Protein AF-A0A969U1I4-F1 (afdb_monomer)

Secondary structure (DSSP, 8-state):
-PPPHHHHHHTSPPPP-TTS-HHHHHHT--S---PPSSSSS--S-HHHHHHTT-S----EEEEEETBTTTTHHHHTT--HHHHHTTSS-HHHHHHHTHHHHTT-HHHHHHHHHHIIIIIHHHHHHHHHHHHTT--EEEEEE----SSSSSPBTTTTHHHHH-TT-SS--THHHHHHHHHHHS----TTS---PPP-TTTT-EEEESSS-EEESSSTT--

Structure (mmCIF, N/CA/C/O backbone):
data_AF-A0A969U1I4-F1
#
_entry.id   AF-A0A969U1I4-F1
#
loop_
_atom_site.group_PDB
_atom_site.id
_atom_site.type_symbol
_atom_site.label_atom_id
_atom_site.label_alt_id
_atom_site.label_comp_id
_atom_site.label_asym_id
_atom_site.label_entity_id
_atom_site.label_seq_id
_atom_site.pdbx_PDB_ins_code
_atom_site.Cartn_x
_atom_site.Cartn_y
_atom_site.Cartn_z
_atom_site.occupancy
_atom_site.B_iso_or_equiv
_atom_site.auth_seq_id
_atom_site.auth_comp_id
_atom_site.auth_asym_id
_atom_site.auth_atom_id
_atom_site.pdbx_PDB_model_num
ATOM 1 N N . MET A 1 1 ? -0.499 -22.205 -6.926 1.00 44.75 1 MET A N 1
ATOM 2 C CA . MET A 1 1 ? -0.197 -23.643 -7.073 1.00 44.75 1 MET A CA 1
ATOM 3 C C . MET A 1 1 ? 0.491 -24.070 -5.791 1.00 44.75 1 MET A C 1
ATOM 5 O O . MET A 1 1 ? 1.407 -23.364 -5.385 1.00 44.75 1 MET A O 1
ATOM 9 N N . ASN A 1 2 ? 0.018 -25.116 -5.110 1.00 48.94 2 ASN A N 1
ATOM 10 C CA . ASN A 1 2 ? 0.716 -25.600 -3.917 1.00 48.94 2 ASN A CA 1
ATOM 11 C C . ASN A 1 2 ? 2.047 -26.235 -4.348 1.00 48.94 2 ASN A C 1
ATOM 13 O O . ASN A 1 2 ? 2.042 -27.011 -5.304 1.00 48.94 2 ASN A O 1
ATOM 17 N N . PRO A 1 3 ? 3.169 -25.905 -3.691 1.00 57.94 3 PRO A N 1
ATOM 18 C CA . PRO A 1 3 ? 4.460 -26.499 -4.017 1.00 57.94 3 PRO A CA 1
ATOM 19 C C . PRO A 1 3 ? 4.443 -28.012 -3.769 1.00 57.94 3 PRO A C 1
ATOM 21 O O . PRO A 1 3 ? 3.817 -28.489 -2.814 1.00 57.94 3 PRO A O 1
ATOM 24 N N . THR A 1 4 ? 5.132 -28.766 -4.628 1.00 76.06 4 THR A N 1
ATOM 25 C CA . THR A 1 4 ? 5.280 -30.220 -4.470 1.00 76.06 4 THR A CA 1
ATOM 26 C C . THR A 1 4 ? 6.051 -30.552 -3.179 1.00 76.06 4 THR A C 1
ATOM 28 O O . THR A 1 4 ? 6.696 -29.673 -2.596 1.00 76.06 4 THR A O 1
ATOM 31 N N . PRO A 1 5 ? 5.999 -31.798 -2.673 1.00 69.44 5 PRO A N 1
ATOM 32 C CA . PRO A 1 5 ? 6.863 -32.239 -1.575 1.00 69.44 5 PRO A CA 1
ATOM 33 C C . PRO A 1 5 ? 8.354 -31.928 -1.796 1.00 69.44 5 PRO A C 1
ATOM 35 O O . PRO A 1 5 ? 9.013 -31.466 -0.866 1.00 69.44 5 PRO A O 1
ATOM 38 N N . GLU A 1 6 ? 8.856 -32.084 -3.020 1.00 66.12 6 GLU A N 1
ATOM 39 C CA . GLU A 1 6 ? 10.242 -31.783 -3.408 1.00 66.12 6 GLU A CA 1
ATOM 40 C C . GLU A 1 6 ? 10.514 -30.276 -3.339 1.00 66.12 6 GLU A C 1
ATOM 42 O O . GLU A 1 6 ? 11.494 -29.843 -2.735 1.00 66.12 6 GLU A O 1
ATOM 47 N N . MET A 1 7 ? 9.592 -29.450 -3.848 1.00 62.31 7 MET A N 1
ATOM 48 C CA . MET A 1 7 ? 9.675 -27.993 -3.699 1.00 62.31 7 MET A CA 1
ATOM 49 C C . MET A 1 7 ? 9.641 -27.578 -2.220 1.00 62.31 7 MET A C 1
ATOM 51 O O . MET A 1 7 ? 10.321 -26.636 -1.830 1.00 62.31 7 MET A O 1
ATOM 55 N N . ARG A 1 8 ? 8.896 -28.293 -1.365 1.00 63.88 8 ARG A N 1
ATOM 56 C CA . ARG A 1 8 ? 8.867 -28.056 0.091 1.00 63.88 8 ARG A CA 1
ATOM 57 C C . ARG A 1 8 ? 10.175 -28.376 0.798 1.00 63.88 8 ARG A C 1
ATOM 59 O O . ARG A 1 8 ? 10.474 -27.710 1.786 1.00 63.88 8 ARG A O 1
ATOM 66 N N . GLN A 1 9 ? 10.962 -29.327 0.305 1.00 58.31 9 GLN A N 1
ATOM 67 C CA . GLN A 1 9 ? 12.300 -29.578 0.841 1.00 58.31 9 GLN A CA 1
ATOM 68 C C . GLN A 1 9 ? 13.279 -28.451 0.489 1.00 58.31 9 GLN A C 1
ATOM 70 O O . GLN A 1 9 ? 14.066 -28.072 1.348 1.00 58.31 9 GLN A O 1
ATOM 75 N N . LEU A 1 10 ? 13.161 -27.853 -0.702 1.00 54.94 10 LEU A N 1
ATOM 76 C CA . LEU A 1 10 ? 13.960 -26.688 -1.122 1.00 54.94 10 LEU A CA 1
ATOM 77 C C . LEU A 1 10 ? 13.563 -25.379 -0.418 1.00 54.94 10 LEU A C 1
ATOM 79 O O . LEU A 1 10 ? 14.326 -24.421 -0.417 1.00 54.94 10 LEU A O 1
ATOM 83 N N . MET A 1 11 ? 12.362 -25.320 0.163 1.00 56.88 11 MET A N 1
ATOM 84 C CA . MET A 1 11 ? 11.892 -24.174 0.955 1.00 56.88 11 MET A CA 1
ATOM 85 C C . MET A 1 11 ? 12.335 -24.230 2.419 1.00 56.88 11 MET A C 1
ATOM 87 O O . MET A 1 11 ? 12.108 -23.275 3.162 1.00 56.88 11 MET A O 1
ATOM 91 N N . ARG A 1 12 ? 12.970 -25.326 2.853 1.00 52.72 12 ARG A N 1
ATOM 92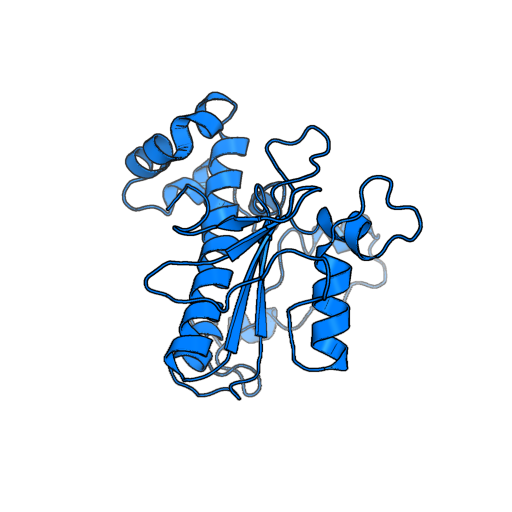 C CA . ARG A 1 12 ? 13.798 -25.279 4.057 1.00 52.72 12 ARG A CA 1
ATOM 93 C C . ARG A 1 12 ? 15.035 -24.484 3.684 1.00 52.72 12 ARG A C 1
ATOM 95 O O . ARG A 1 12 ? 15.656 -24.803 2.674 1.00 52.72 12 ARG A O 1
ATOM 102 N N . TYR A 1 13 ? 15.367 -23.461 4.470 1.00 52.81 13 TYR A N 1
ATOM 103 C CA . TYR A 1 13 ? 16.636 -22.769 4.292 1.00 52.81 13 TYR A CA 1
ATOM 104 C C . TYR A 1 13 ? 17.736 -23.839 4.232 1.00 52.81 13 TYR A C 1
ATOM 106 O O . TYR A 1 13 ? 17.820 -24.638 5.175 1.00 52.81 13 TYR A O 1
ATOM 114 N N . PRO A 1 14 ? 18.526 -23.925 3.142 1.00 54.84 14 PRO A N 1
ATOM 115 C CA . PRO A 1 14 ? 19.768 -24.676 3.218 1.00 54.84 14 PRO A CA 1
ATOM 116 C C . PRO A 1 14 ? 20.544 -24.132 4.419 1.00 54.84 14 PRO A C 1
ATOM 118 O O . PRO A 1 14 ? 20.375 -22.963 4.785 1.00 54.84 14 PRO A O 1
ATOM 121 N N . ASN A 1 15 ? 21.341 -24.978 5.074 1.00 60.06 15 ASN A N 1
ATOM 122 C CA . ASN A 1 15 ? 22.247 -24.481 6.104 1.00 60.06 15 ASN A CA 1
ATOM 123 C C . ASN A 1 15 ? 23.006 -23.300 5.494 1.00 60.06 15 ASN A C 1
ATOM 125 O O . ASN A 1 15 ? 23.646 -23.474 4.459 1.00 60.06 15 ASN A O 1
ATOM 129 N N . LEU A 1 16 ? 22.849 -22.109 6.079 1.00 58.38 16 LEU A N 1
ATOM 130 C CA . LEU A 1 16 ? 23.588 -20.940 5.624 1.00 58.38 16 LEU A CA 1
ATOM 131 C C . LEU A 1 16 ? 25.067 -21.306 5.728 1.00 58.38 16 LEU A C 1
ATOM 133 O O . LEU A 1 16 ? 25.517 -21.736 6.793 1.00 58.38 16 LEU A O 1
ATOM 137 N N . GLU A 1 17 ? 25.790 -21.209 4.616 1.00 65.56 17 GLU A N 1
ATOM 138 C CA . GLU A 1 17 ? 27.237 -21.402 4.598 1.00 65.56 17 GLU A CA 1
ATOM 139 C C . GLU A 1 17 ? 27.849 -20.309 5.478 1.00 65.56 17 GLU A C 1
ATOM 141 O O . GLU A 1 17 ? 27.887 -19.135 5.114 1.00 65.56 17 GLU A O 1
ATOM 146 N N . MET A 1 18 ? 28.219 -20.677 6.708 1.00 65.44 18 MET A N 1
ATOM 147 C CA . MET A 1 18 ? 28.671 -19.733 7.740 1.00 65.44 18 MET A CA 1
ATOM 148 C C . MET A 1 18 ? 30.037 -19.108 7.410 1.00 65.44 18 MET A C 1
ATOM 150 O O . MET A 1 18 ? 30.480 -18.202 8.114 1.00 65.44 18 MET A O 1
ATOM 154 N N . ASP A 1 19 ? 30.703 -19.605 6.369 1.00 83.62 19 ASP A N 1
ATOM 155 C CA . ASP A 1 19 ? 31.952 -19.125 5.784 1.00 83.62 19 ASP A CA 1
ATOM 156 C C . ASP A 1 19 ? 31.755 -18.209 4.562 1.00 83.62 19 ASP A C 1
ATOM 158 O O . ASP A 1 19 ? 32.719 -17.577 4.126 1.00 83.62 19 ASP A O 1
ATOM 162 N N . ALA A 1 20 ? 30.529 -18.063 4.048 1.00 77.69 20 ALA A N 1
ATOM 163 C CA . ALA A 1 20 ? 30.222 -17.125 2.973 1.00 77.69 20 ALA A CA 1
ATOM 164 C C . ALA A 1 20 ? 30.295 -15.664 3.455 1.00 77.69 20 ALA A C 1
ATOM 166 O O . ALA A 1 20 ? 29.897 -15.305 4.569 1.00 77.69 20 ALA A O 1
ATOM 167 N N . THR A 1 21 ? 30.769 -14.774 2.587 1.00 85.00 21 THR A N 1
ATOM 168 C CA . THR A 1 21 ? 30.736 -13.328 2.826 1.00 85.00 21 THR A CA 1
ATOM 169 C C . THR A 1 21 ? 29.294 -12.814 2.866 1.00 85.00 21 THR A C 1
ATOM 171 O O . THR A 1 21 ? 28.382 -13.390 2.274 1.00 85.00 21 THR A O 1
ATOM 174 N N . LEU A 1 22 ? 29.069 -11.655 3.497 1.00 74.38 22 LEU A N 1
ATOM 175 C CA . LEU A 1 22 ? 27.751 -11.005 3.488 1.00 74.38 22 LEU A CA 1
ATOM 176 C C . LEU A 1 22 ? 27.221 -10.781 2.059 1.00 74.38 22 LEU A C 1
ATOM 178 O O . LEU A 1 22 ? 26.024 -10.911 1.822 1.00 74.38 22 LEU A O 1
ATOM 182 N N . ALA A 1 23 ? 28.103 -10.462 1.109 1.00 79.81 23 ALA A N 1
ATOM 183 C CA . ALA A 1 23 ? 27.725 -10.278 -0.288 1.00 79.81 23 ALA A CA 1
ATOM 184 C C . ALA A 1 23 ? 27.241 -11.590 -0.928 1.00 79.81 23 ALA A C 1
ATOM 186 O O . ALA A 1 23 ? 26.230 -11.586 -1.629 1.00 79.81 23 ALA A O 1
ATOM 187 N N . GLU A 1 24 ? 27.917 -12.706 -0.651 1.00 80.12 24 GLU A N 1
ATOM 188 C CA . GLU A 1 24 ? 27.528 -14.036 -1.133 1.00 80.12 24 GLU A CA 1
ATOM 189 C C . GLU A 1 24 ? 26.211 -14.496 -0.503 1.00 80.12 24 GLU A C 1
ATOM 191 O O . GLU A 1 24 ? 25.325 -14.954 -1.221 1.00 80.12 24 GLU A O 1
ATOM 196 N N . LEU A 1 25 ? 26.023 -14.283 0.803 1.00 73.75 25 LEU A N 1
ATOM 197 C CA . LEU A 1 25 ? 24.767 -14.597 1.490 1.00 73.75 25 LEU A CA 1
ATOM 198 C C . LEU A 1 25 ? 23.585 -13.785 0.937 1.00 73.75 25 LEU A C 1
ATOM 200 O O . LEU A 1 25 ? 22.515 -14.339 0.700 1.00 73.75 25 LEU A O 1
ATOM 204 N N . VAL A 1 26 ? 23.770 -12.487 0.671 1.00 71.75 26 VAL A N 1
ATOM 205 C CA . VAL A 1 26 ? 22.733 -11.640 0.051 1.00 71.75 26 VAL A CA 1
ATOM 206 C C . VAL A 1 26 ? 22.427 -12.089 -1.382 1.00 71.75 26 VAL A C 1
ATOM 208 O O . VAL A 1 26 ? 21.264 -12.098 -1.790 1.00 71.75 26 VAL A O 1
ATOM 211 N N . ALA A 1 27 ? 23.444 -12.497 -2.145 1.00 76.88 27 ALA A N 1
ATOM 212 C CA . ALA A 1 27 ? 23.275 -12.974 -3.517 1.00 76.88 27 ALA A CA 1
ATOM 213 C C . ALA A 1 27 ? 22.487 -14.294 -3.608 1.00 76.88 27 ALA A C 1
ATOM 215 O O . ALA A 1 27 ? 21.848 -14.544 -4.630 1.00 76.88 27 ALA A O 1
ATOM 216 N N . GLN A 1 28 ? 22.484 -15.113 -2.551 1.00 73.44 28 GLN A N 1
ATOM 217 C CA . GLN A 1 28 ? 21.700 -16.355 -2.481 1.00 73.44 28 GLN A CA 1
ATOM 218 C C . GLN A 1 28 ? 20.190 -16.110 -2.318 1.00 73.44 28 GLN A C 1
ATOM 220 O O . GLN A 1 28 ? 19.383 -17.004 -2.577 1.00 73.44 28 GLN A O 1
ATOM 225 N N . THR A 1 29 ? 19.784 -14.896 -1.939 1.00 74.25 29 THR A N 1
ATOM 226 C CA . THR A 1 29 ? 18.381 -14.508 -1.744 1.00 74.25 29 THR A CA 1
ATOM 227 C C . THR A 1 29 ? 18.045 -13.241 -2.537 1.00 74.25 29 THR A C 1
ATOM 229 O O . THR A 1 29 ? 17.658 -12.226 -1.952 1.00 74.25 29 THR A O 1
ATOM 232 N N . PRO A 1 30 ? 18.194 -13.243 -3.877 1.00 77.31 30 PRO A N 1
ATOM 233 C CA . PRO A 1 30 ? 18.119 -12.015 -4.672 1.00 77.31 30 PRO A CA 1
ATOM 234 C C . PRO A 1 30 ? 16.697 -11.435 -4.746 1.00 77.31 30 PRO A C 1
ATOM 236 O O . PRO A 1 30 ? 16.501 -10.312 -5.218 1.00 77.31 30 PRO A O 1
ATOM 239 N N . HIS A 1 31 ? 15.694 -12.201 -4.309 1.00 86.06 31 HIS A N 1
ATOM 240 C CA . HIS A 1 31 ? 14.280 -11.867 -4.397 1.00 86.06 31 HIS A CA 1
ATOM 241 C C . HIS A 1 31 ? 13.554 -12.166 -3.085 1.00 86.06 31 HIS A C 1
ATOM 243 O O . HIS A 1 31 ? 14.058 -12.865 -2.208 1.00 86.06 31 HIS A O 1
ATOM 249 N N . PHE A 1 32 ? 12.332 -11.654 -2.960 1.00 85.19 32 PHE A N 1
ATOM 250 C CA . PHE A 1 32 ? 11.504 -11.871 -1.781 1.00 85.19 32 PHE A CA 1
ATOM 251 C C . PHE A 1 32 ? 11.255 -13.356 -1.489 1.00 85.19 32 PHE A C 1
ATOM 253 O O . PHE A 1 32 ? 10.815 -14.114 -2.352 1.00 85.19 32 PHE A O 1
ATOM 260 N N . HIS A 1 33 ? 11.400 -13.724 -0.218 1.00 82.94 33 HIS A N 1
ATOM 261 C CA . HIS A 1 33 ? 10.856 -14.963 0.327 1.00 82.94 33 HIS A CA 1
ATOM 262 C C . HIS A 1 33 ? 9.400 -14.732 0.727 1.00 82.94 33 HIS A C 1
ATOM 264 O O . HIS A 1 33 ? 9.087 -13.774 1.435 1.00 82.94 33 HIS A O 1
ATOM 270 N N . LEU A 1 34 ? 8.497 -15.593 0.258 1.00 82.88 34 LEU A N 1
ATOM 271 C CA . LEU A 1 34 ? 7.063 -15.470 0.513 1.00 82.88 34 LEU A CA 1
ATOM 272 C C . LEU A 1 34 ? 6.565 -16.640 1.371 1.00 82.88 34 LEU A C 1
ATOM 274 O O . LEU A 1 34 ? 7.071 -17.754 1.222 1.00 82.88 34 LEU A O 1
ATOM 278 N N . PRO A 1 35 ? 5.548 -16.424 2.227 1.00 83.75 35 PRO A N 1
ATOM 279 C CA . PRO A 1 35 ? 4.898 -17.510 2.947 1.00 83.75 35 PRO A CA 1
ATOM 280 C C . PRO A 1 35 ? 4.336 -18.575 2.002 1.00 83.75 35 PRO A C 1
ATOM 282 O O . PRO A 1 35 ? 3.814 -18.273 0.926 1.00 83.75 35 PRO A O 1
ATOM 285 N N . VAL A 1 36 ? 4.400 -19.829 2.443 1.00 83.00 36 VAL A N 1
ATOM 286 C CA . VAL A 1 36 ? 3.906 -20.988 1.696 1.00 83.00 36 VAL A CA 1
ATOM 287 C C . VAL A 1 36 ? 2.537 -21.387 2.225 1.00 83.00 36 VAL A C 1
ATOM 289 O O . VAL A 1 36 ? 2.373 -21.623 3.420 1.00 83.00 36 VAL A O 1
ATOM 292 N N . ILE A 1 37 ? 1.563 -21.499 1.326 1.00 85.12 37 ILE A N 1
ATOM 293 C CA . ILE A 1 37 ? 0.227 -22.005 1.651 1.00 85.12 37 ILE A CA 1
ATOM 294 C C . ILE A 1 37 ? 0.169 -23.544 1.599 1.00 85.12 37 ILE A C 1
ATOM 296 O O . ILE A 1 37 ? 1.015 -24.200 0.987 1.00 85.12 37 ILE A O 1
ATOM 300 N N . GLY A 1 38 ? -0.861 -24.126 2.212 1.00 78.31 38 GLY A N 1
ATOM 301 C CA . GLY A 1 38 ? -1.103 -25.572 2.253 1.00 78.31 38 GLY A CA 1
ATOM 302 C C . GLY A 1 38 ? -0.383 -26.303 3.392 1.00 78.31 38 GLY A C 1
ATOM 303 O O . GLY A 1 38 ? -0.410 -27.532 3.434 1.00 78.31 38 GLY A O 1
ATOM 304 N N . GLY A 1 39 ? 0.264 -25.565 4.298 1.00 81.81 39 GLY A N 1
ATOM 305 C CA . GLY A 1 39 ? 0.816 -26.086 5.551 1.00 81.81 39 GLY A CA 1
ATOM 306 C C . GLY A 1 39 ? -0.194 -26.036 6.702 1.00 81.81 39 GLY A C 1
ATOM 307 O O . GLY A 1 39 ? -1.306 -25.528 6.551 1.00 81.81 39 GLY A O 1
ATOM 308 N N . ALA A 1 40 ? 0.202 -26.541 7.874 1.00 84.75 40 ALA A N 1
ATOM 309 C CA . ALA A 1 40 ? -0.633 -26.490 9.076 1.00 84.75 40 ALA A CA 1
ATOM 310 C C . ALA A 1 40 ? -0.899 -25.046 9.547 1.00 84.75 40 ALA A C 1
ATOM 312 O O . ALA A 1 40 ? -2.023 -24.755 9.965 1.00 84.75 40 ALA A O 1
ATOM 313 N N . ASP A 1 41 ? 0.101 -24.169 9.405 1.00 84.62 41 ASP A N 1
ATOM 314 C CA . ASP A 1 41 ? 0.072 -22.776 9.877 1.00 84.62 41 ASP A CA 1
ATOM 315 C C . ASP A 1 41 ? -0.628 -21.824 8.898 1.00 84.62 41 ASP A C 1
ATOM 317 O O . ASP A 1 41 ? -1.350 -20.920 9.310 1.00 84.62 41 ASP A O 1
ATOM 321 N N . LEU A 1 42 ? -0.466 -22.049 7.589 1.00 87.75 42 LEU A N 1
ATOM 322 C CA . LEU A 1 42 ? -1.109 -21.260 6.541 1.00 87.75 42 LEU A CA 1
ATOM 323 C C . LEU A 1 42 ? -1.768 -22.190 5.521 1.00 87.75 42 LEU A C 1
ATOM 325 O O . LEU A 1 42 ? -1.156 -22.643 4.557 1.00 87.75 42 LEU A O 1
ATOM 329 N N . ARG A 1 43 ? -3.039 -22.507 5.764 1.00 88.94 43 ARG A N 1
ATOM 330 C CA . ARG A 1 43 ? -3.775 -23.540 5.014 1.00 88.94 43 ARG A CA 1
ATOM 331 C C . ARG A 1 43 ? -4.213 -23.096 3.620 1.00 88.94 43 ARG A C 1
ATOM 333 O O . ARG A 1 43 ? -4.397 -23.942 2.754 1.00 88.94 43 ARG A O 1
ATOM 340 N N . ASP A 1 44 ? -4.384 -21.795 3.412 1.00 91.25 44 ASP A N 1
ATOM 341 C CA . ASP A 1 44 ? -4.866 -21.202 2.163 1.00 91.25 44 ASP A CA 1
ATOM 342 C C . ASP A 1 44 ? -4.364 -19.752 2.034 1.00 91.25 44 ASP A C 1
ATOM 344 O O . ASP A 1 44 ? -3.694 -19.236 2.933 1.00 91.25 44 ASP A O 1
ATOM 348 N N . GLN A 1 45 ? -4.693 -19.081 0.931 1.00 90.00 45 GLN A N 1
ATOM 349 C CA . GLN A 1 45 ? -4.423 -17.662 0.725 1.00 90.00 45 GLN A CA 1
ATOM 350 C C . GLN A 1 45 ? -5.070 -16.819 1.840 1.00 90.00 45 GLN A C 1
ATOM 352 O O . GLN A 1 45 ? -6.279 -16.938 2.058 1.00 90.00 45 GLN A O 1
ATOM 357 N N . PRO A 1 46 ? -4.328 -15.911 2.509 1.00 89.75 46 PRO A N 1
ATOM 358 C CA . PRO A 1 46 ? -4.883 -15.062 3.566 1.00 89.75 46 PRO A CA 1
ATOM 359 C C . PRO A 1 46 ? -6.142 -14.298 3.143 1.00 89.75 46 PRO A C 1
ATOM 361 O O . PRO A 1 46 ? -7.088 -14.190 3.916 1.00 89.75 46 PRO A O 1
ATOM 364 N N . GLN A 1 47 ? -6.183 -13.815 1.897 1.00 86.88 47 GLN A N 1
ATOM 365 C CA . GLN A 1 47 ? -7.347 -13.115 1.349 1.00 86.88 47 GLN A CA 1
ATOM 366 C C . GLN A 1 47 ? -8.579 -14.024 1.256 1.00 86.88 47 GLN A C 1
ATOM 368 O O . GLN A 1 47 ? -9.676 -13.590 1.602 1.00 86.88 47 GLN A O 1
ATOM 373 N N . THR A 1 48 ? -8.403 -15.289 0.867 1.00 90.50 48 THR A N 1
ATOM 374 C CA . THR A 1 48 ? -9.488 -16.275 0.818 1.00 90.50 48 THR A CA 1
ATOM 375 C C . THR A 1 48 ? -9.992 -16.595 2.220 1.00 90.50 48 THR A C 1
ATOM 377 O O . THR A 1 48 ? -11.201 -16.616 2.444 1.00 90.50 48 THR A O 1
ATOM 380 N N . LEU A 1 49 ? -9.084 -16.770 3.184 1.00 91.94 49 LEU A N 1
ATOM 381 C CA . LEU A 1 49 ? -9.460 -17.013 4.577 1.00 91.94 49 LEU A CA 1
ATOM 382 C C . LEU A 1 49 ? -10.218 -15.819 5.180 1.00 91.94 49 LEU A C 1
ATOM 384 O O . LEU A 1 49 ? -11.225 -16.027 5.852 1.00 91.94 49 LEU A O 1
ATOM 388 N N . MET A 1 50 ? -9.783 -14.585 4.897 1.00 90.31 50 MET A N 1
ATOM 389 C CA . MET A 1 50 ? -10.493 -13.356 5.276 1.00 90.31 50 MET A CA 1
ATOM 390 C C . MET A 1 50 ? -11.889 -13.290 4.662 1.00 90.31 50 MET A C 1
ATOM 392 O O . MET A 1 50 ? -12.862 -13.084 5.378 1.00 90.31 50 MET A O 1
ATOM 396 N N . ALA A 1 51 ? -12.002 -13.494 3.347 1.00 88.31 51 ALA A N 1
ATOM 397 C CA . ALA A 1 51 ? -13.278 -13.416 2.640 1.00 88.31 51 ALA A CA 1
ATOM 398 C C . ALA A 1 51 ? -14.298 -14.445 3.153 1.00 88.31 51 ALA A C 1
ATOM 400 O O . ALA A 1 51 ? -15.492 -14.165 3.169 1.00 88.31 51 ALA A O 1
ATOM 401 N N . GLN A 1 52 ? -13.826 -15.609 3.605 1.00 91.69 52 GLN A N 1
ATOM 402 C CA . GLN A 1 52 ? -14.649 -16.702 4.127 1.00 91.69 52 GLN A CA 1
ATOM 403 C C . GLN A 1 52 ? -14.889 -16.635 5.646 1.00 91.69 52 GLN A C 1
ATOM 405 O O . GLN A 1 52 ? -15.416 -17.598 6.202 1.00 91.69 52 GLN A O 1
ATOM 410 N N . SER A 1 53 ? -14.471 -15.570 6.343 1.00 89.94 53 SER A N 1
ATOM 411 C CA . SER A 1 53 ? -14.519 -15.498 7.817 1.00 89.94 53 SER A CA 1
ATOM 412 C C . SER A 1 53 ? -13.828 -16.676 8.523 1.00 89.94 53 SER A C 1
ATOM 414 O O . SER A 1 53 ? -14.227 -17.115 9.599 1.00 89.94 53 SER A O 1
ATOM 416 N N . ARG A 1 54 ? -12.766 -17.217 7.917 1.00 92.31 54 ARG A N 1
ATOM 417 C CA . ARG A 1 54 ? -11.958 -18.319 8.474 1.00 92.31 54 ARG A CA 1
ATOM 418 C C . ARG A 1 54 ? -10.747 -17.831 9.268 1.00 92.31 54 ARG A C 1
ATOM 420 O O . ARG A 1 54 ? -9.917 -18.644 9.672 1.00 92.31 54 ARG A O 1
ATOM 427 N N . ILE A 1 55 ? -10.656 -16.524 9.492 1.00 89.06 55 ILE A N 1
ATOM 428 C CA . ILE A 1 55 ? -9.786 -15.909 10.493 1.00 89.06 55 ILE A CA 1
ATOM 429 C C . ILE A 1 55 ? -10.626 -15.018 11.415 1.00 89.06 55 ILE A C 1
ATOM 431 O O . ILE A 1 55 ? -11.686 -14.555 10.988 1.00 89.06 55 ILE A O 1
ATOM 435 N N . PRO A 1 56 ? -10.170 -14.748 12.651 1.00 91.19 56 PRO A N 1
ATOM 436 C CA . PRO A 1 56 ? -10.834 -13.792 13.525 1.00 91.19 56 PRO A CA 1
ATOM 437 C C . PRO A 1 56 ? -10.980 -12.425 12.851 1.00 91.19 56 PRO A C 1
ATOM 439 O O . PRO A 1 56 ? -10.006 -11.856 12.356 1.00 91.19 56 PRO A O 1
ATOM 442 N N . ILE A 1 57 ? -12.202 -11.897 12.854 1.00 90.31 57 ILE A N 1
ATOM 443 C CA . ILE A 1 57 ? -12.496 -10.554 12.364 1.00 90.31 57 ILE A CA 1
ATOM 444 C C . ILE A 1 57 ? -12.237 -9.576 13.507 1.00 90.31 57 ILE A C 1
ATOM 446 O O . ILE A 1 57 ? -12.973 -9.542 14.491 1.00 90.31 57 ILE A O 1
ATOM 450 N N . VAL A 1 58 ? -11.168 -8.794 13.382 1.00 93.00 58 VAL A N 1
ATOM 451 C CA . VAL A 1 58 ? -10.784 -7.763 14.353 1.00 93.00 58 VAL A CA 1
ATOM 452 C C . VAL A 1 58 ? -10.717 -6.398 13.671 1.00 93.00 58 VAL A C 1
ATOM 454 O O . VAL A 1 58 ? -10.428 -6.338 12.469 1.00 93.00 58 VAL A O 1
ATOM 457 N N . PRO A 1 59 ? -10.955 -5.294 14.404 1.00 95.62 59 PRO A N 1
ATOM 458 C CA . PRO A 1 59 ? -10.721 -3.953 13.886 1.00 95.62 59 PRO A CA 1
ATOM 459 C C . PRO A 1 59 ? -9.322 -3.848 13.263 1.00 95.62 59 PRO A C 1
ATOM 461 O O . PRO A 1 59 ? -8.333 -4.187 13.911 1.00 95.62 59 PRO A O 1
ATOM 464 N N . SER A 1 60 ? -9.240 -3.425 12.001 1.00 95.50 60 SER A N 1
ATOM 465 C CA . SER A 1 60 ? -8.004 -3.520 11.211 1.00 95.50 60 SER A CA 1
ATOM 466 C C . SER A 1 60 ? -7.713 -2.253 10.413 1.00 95.50 60 SER A C 1
ATOM 468 O O . SER A 1 60 ? -8.620 -1.589 9.915 1.00 95.50 60 SER A O 1
ATOM 470 N N . ILE A 1 61 ? -6.432 -1.932 10.243 1.00 97.19 61 ILE A N 1
ATOM 471 C CA . ILE A 1 61 ? -5.974 -0.803 9.429 1.00 97.19 61 ILE A CA 1
ATOM 472 C C . ILE A 1 61 ? -5.091 -1.346 8.312 1.00 97.19 61 ILE A C 1
ATOM 474 O O . ILE A 1 61 ? -4.146 -2.090 8.566 1.00 97.19 61 ILE A O 1
ATOM 478 N N . PHE A 1 62 ? -5.387 -0.947 7.081 1.00 96.00 62 PHE A N 1
ATOM 479 C CA . PHE A 1 62 ? -4.627 -1.315 5.893 1.00 96.00 62 PHE A CA 1
ATOM 480 C C . PHE A 1 62 ? -4.158 -0.060 5.174 1.00 96.00 62 PHE A C 1
ATOM 482 O O . PHE A 1 62 ? -4.789 0.994 5.264 1.00 96.00 62 PHE A O 1
ATOM 489 N N . GLY A 1 63 ? -3.083 -0.169 4.406 1.00 95.06 63 GLY A N 1
ATOM 490 C CA . GLY A 1 63 ? -2.676 0.935 3.561 1.00 95.06 63 GLY A CA 1
ATOM 491 C C . GLY A 1 63 ? -1.535 0.603 2.630 1.00 95.06 63 GLY A C 1
ATOM 492 O O . GLY A 1 63 ? -1.009 -0.509 2.620 1.00 95.06 63 GLY A O 1
ATOM 493 N N . PHE A 1 64 ? -1.231 1.592 1.809 1.00 96.06 64 PHE A N 1
ATOM 494 C CA . PHE A 1 64 ? -0.283 1.526 0.710 1.00 96.06 64 PHE A CA 1
ATOM 495 C C . PHE A 1 64 ? 0.226 2.944 0.421 1.00 96.06 64 PHE A C 1
ATOM 497 O O . PHE A 1 64 ? -0.300 3.938 0.943 1.00 96.06 64 PHE A O 1
ATOM 504 N N . THR A 1 65 ? 1.273 3.051 -0.380 1.00 95.56 65 THR A N 1
ATOM 505 C CA . THR A 1 65 ? 1.913 4.315 -0.741 1.00 95.56 65 THR A CA 1
ATOM 506 C C . THR A 1 65 ? 1.743 4.608 -2.225 1.00 95.56 65 THR A C 1
ATOM 508 O O . THR A 1 65 ? 1.466 3.721 -3.031 1.00 95.56 65 THR A O 1
ATOM 511 N N . SER A 1 66 ? 1.915 5.872 -2.615 1.00 95.38 66 SER A N 1
ATOM 512 C CA . SER A 1 66 ? 1.699 6.298 -3.999 1.00 95.38 66 SER A CA 1
ATOM 513 C C . SER A 1 66 ? 2.635 5.659 -5.010 1.00 95.38 66 SER A C 1
ATOM 515 O O . SER A 1 66 ? 2.288 5.609 -6.184 1.00 95.38 66 SER A O 1
ATOM 517 N N . PHE A 1 67 ? 3.792 5.147 -4.591 1.00 96.75 67 PHE A N 1
ATOM 518 C CA . PHE A 1 67 ? 4.763 4.500 -5.472 1.00 96.75 67 PHE A CA 1
ATOM 519 C C . PHE A 1 67 ? 5.375 3.241 -4.844 1.00 96.75 67 PHE A C 1
ATOM 521 O O . PHE A 1 67 ? 6.588 3.034 -4.873 1.00 96.75 67 PHE A O 1
ATOM 528 N N . ASP A 1 68 ? 4.526 2.381 -4.276 1.00 96.00 68 ASP A N 1
ATOM 529 C CA . ASP A 1 68 ? 4.922 1.131 -3.607 1.00 96.00 68 ASP A CA 1
ATOM 530 C C . ASP A 1 68 ? 5.788 0.200 -4.478 1.00 96.00 68 ASP A C 1
ATOM 532 O O . ASP A 1 68 ? 6.597 -0.574 -3.967 1.00 96.00 68 ASP A O 1
ATOM 536 N N . GLY A 1 69 ? 5.655 0.268 -5.804 1.00 97.06 69 GLY A N 1
ATOM 537 C CA . GLY A 1 69 ? 6.460 -0.552 -6.705 1.00 97.06 69 GLY A CA 1
ATOM 538 C C . GLY A 1 69 ? 7.915 -0.122 -6.852 1.00 97.06 69 GLY A C 1
ATOM 539 O O . GLY A 1 69 ? 8.721 -0.927 -7.318 1.00 97.06 69 GLY A O 1
ATOM 540 N N . GLY A 1 70 ? 8.259 1.102 -6.433 1.00 95.88 70 GLY A N 1
ATOM 541 C CA . GLY A 1 70 ? 9.602 1.670 -6.542 1.00 95.88 70 GLY A CA 1
ATOM 542 C C . GLY A 1 70 ? 10.646 0.817 -5.822 1.00 95.88 70 GLY A C 1
ATOM 543 O O . GLY A 1 70 ? 10.751 0.866 -4.597 1.00 95.88 70 GLY A O 1
ATOM 544 N N . GLY A 1 71 ? 11.429 0.044 -6.575 1.00 91.50 71 GLY A N 1
ATOM 545 C CA . GLY A 1 71 ? 12.384 -0.952 -6.078 1.00 91.50 71 GLY A CA 1
ATOM 546 C C . GLY A 1 71 ? 11.783 -2.321 -5.720 1.00 91.50 71 GLY A C 1
ATOM 547 O O . GLY A 1 71 ? 12.494 -3.326 -5.775 1.00 91.50 71 GLY A O 1
ATOM 548 N N . THR A 1 72 ? 10.485 -2.421 -5.408 1.00 95.88 72 THR A N 1
ATOM 549 C CA . THR A 1 72 ? 9.862 -3.707 -5.033 1.00 95.88 72 THR A CA 1
ATOM 550 C C . THR A 1 72 ? 9.507 -4.581 -6.235 1.00 95.88 72 THR A C 1
ATOM 552 O O . THR A 1 72 ? 9.447 -5.801 -6.083 1.00 95.88 72 THR A O 1
ATOM 555 N N . LEU A 1 73 ? 9.349 -4.003 -7.434 1.00 96.88 73 LEU A N 1
ATOM 556 C CA . LEU A 1 73 ? 9.216 -4.761 -8.685 1.00 96.88 73 LEU A CA 1
ATOM 557 C C . LEU A 1 73 ? 10.429 -5.683 -8.902 1.00 96.88 73 LEU A C 1
ATOM 559 O O . LEU A 1 73 ? 10.271 -6.893 -9.081 1.00 96.88 73 LEU A O 1
ATOM 563 N N . ALA A 1 74 ? 11.634 -5.110 -8.827 1.00 94.25 74 ALA A N 1
ATOM 564 C CA . ALA A 1 74 ? 12.892 -5.845 -8.936 1.00 94.25 74 ALA A CA 1
ATOM 565 C C . ALA A 1 74 ? 13.101 -6.797 -7.749 1.00 94.25 74 ALA A C 1
ATOM 567 O O . ALA A 1 74 ? 13.487 -7.947 -7.951 1.00 94.25 74 ALA A O 1
ATOM 568 N N . GLY A 1 75 ? 12.766 -6.370 -6.525 1.00 90.88 75 GLY A N 1
ATOM 569 C CA . GLY A 1 75 ? 12.796 -7.243 -5.344 1.00 90.88 75 GLY A CA 1
ATOM 570 C C . GLY A 1 75 ? 11.881 -8.471 -5.462 1.00 90.88 75 GLY A C 1
ATOM 571 O O . GLY A 1 75 ? 12.157 -9.514 -4.877 1.00 90.88 75 GLY A O 1
ATOM 572 N N . ALA A 1 76 ? 10.823 -8.395 -6.273 1.00 91.69 76 ALA A N 1
ATOM 573 C CA . ALA A 1 76 ? 9.959 -9.529 -6.595 1.00 91.69 76 ALA A CA 1
ATOM 574 C C . ALA A 1 76 ? 10.454 -10.389 -7.775 1.00 91.69 76 ALA A C 1
ATOM 576 O O . ALA A 1 76 ? 9.749 -11.315 -8.176 1.00 91.69 76 ALA A O 1
ATOM 577 N N . GLY A 1 77 ? 11.634 -10.095 -8.327 1.00 92.81 77 GLY A N 1
ATOM 578 C CA . GLY A 1 77 ? 12.262 -10.860 -9.406 1.00 92.81 77 GLY A CA 1
ATOM 579 C C . GLY A 1 77 ? 11.736 -10.553 -10.803 1.00 92.81 77 GLY A C 1
ATOM 580 O O . GLY A 1 77 ? 11.899 -11.367 -11.711 1.00 92.81 77 GLY A O 1
ATOM 581 N N . TYR A 1 78 ? 11.099 -9.397 -11.001 1.00 95.75 78 TYR A N 1
ATOM 582 C CA . TYR A 1 78 ? 10.624 -8.987 -12.318 1.00 95.75 78 TYR A CA 1
ATOM 583 C C . TYR A 1 78 ? 11.476 -7.883 -12.937 1.00 95.75 78 TYR A C 1
ATOM 585 O O . TYR A 1 78 ? 11.946 -6.970 -12.260 1.00 95.75 78 TYR A O 1
ATOM 593 N N . THR A 1 79 ? 11.577 -7.921 -14.263 1.00 97.50 79 THR A N 1
ATOM 594 C CA . THR A 1 79 ? 11.879 -6.742 -15.075 1.00 97.50 79 THR A CA 1
ATOM 595 C C . THR A 1 79 ? 10.558 -6.100 -15.516 1.00 97.50 79 THR A C 1
ATOM 597 O O . THR A 1 79 ? 9.515 -6.768 -15.487 1.00 97.50 79 THR A O 1
ATOM 600 N N . PRO A 1 80 ? 10.555 -4.836 -15.980 1.00 98.25 80 PRO A N 1
ATOM 601 C CA . PRO A 1 80 ? 9.360 -4.232 -16.570 1.00 98.25 80 PRO A CA 1
ATOM 602 C C . PRO A 1 80 ? 8.725 -5.112 -17.654 1.00 98.25 80 PRO A C 1
ATOM 604 O O . PRO A 1 80 ? 7.517 -5.333 -17.657 1.00 98.25 80 PRO A O 1
ATOM 607 N N . GLN A 1 81 ? 9.541 -5.697 -18.531 1.00 97.56 81 GLN A N 1
ATOM 608 C CA . GLN A 1 81 ? 9.080 -6.537 -19.634 1.00 97.56 81 GLN A CA 1
ATOM 609 C C . GLN A 1 81 ? 8.442 -7.837 -19.130 1.00 97.56 81 GLN A C 1
ATOM 611 O O . GLN A 1 81 ? 7.328 -8.166 -19.543 1.00 97.56 81 GLN A O 1
ATOM 616 N N . THR A 1 82 ? 9.105 -8.563 -18.218 1.00 97.69 82 THR A N 1
ATOM 617 C CA . THR A 1 82 ? 8.583 -9.848 -17.721 1.00 97.69 82 THR A CA 1
ATOM 618 C C . THR A 1 82 ? 7.348 -9.670 -16.849 1.00 97.69 82 THR A C 1
ATOM 620 O O . THR A 1 82 ? 6.469 -10.529 -16.871 1.00 97.69 82 THR A O 1
ATOM 623 N N . PHE A 1 83 ? 7.227 -8.554 -16.124 1.00 97.94 83 PHE A N 1
ATOM 624 C CA . PHE A 1 83 ? 6.012 -8.230 -15.381 1.00 97.94 83 PHE A CA 1
ATOM 625 C C . PHE A 1 83 ? 4.855 -7.854 -16.307 1.00 97.94 83 PHE A C 1
ATOM 627 O O . PHE A 1 83 ? 3.761 -8.407 -16.172 1.00 97.94 83 PHE A O 1
ATOM 634 N N . MET A 1 84 ? 5.086 -6.955 -17.268 1.00 98.12 84 MET A N 1
ATOM 635 C CA . MET A 1 84 ? 4.028 -6.481 -18.162 1.00 98.12 84 MET A CA 1
ATOM 636 C C . MET A 1 84 ? 3.493 -7.587 -19.077 1.00 98.12 84 MET A C 1
ATOM 638 O O . MET A 1 84 ? 2.298 -7.613 -19.355 1.00 98.12 84 MET A O 1
ATOM 642 N N . ALA A 1 85 ? 4.324 -8.561 -19.460 1.00 97.38 85 ALA A N 1
ATOM 643 C CA . ALA A 1 85 ? 3.896 -9.739 -20.220 1.00 97.38 85 ALA A CA 1
ATOM 644 C C . ALA A 1 85 ? 2.890 -10.644 -19.473 1.00 97.38 85 ALA A C 1
ATOM 646 O O . ALA A 1 85 ? 2.303 -11.539 -20.074 1.00 97.38 85 ALA A O 1
ATOM 647 N N . ARG A 1 86 ? 2.668 -10.432 -18.166 1.00 95.56 86 ARG A N 1
ATOM 648 C CA . ARG A 1 86 ? 1.694 -11.197 -17.363 1.00 95.56 86 ARG A CA 1
ATOM 649 C C . ARG A 1 86 ? 0.258 -10.698 -17.499 1.00 95.56 86 ARG A C 1
ATOM 651 O O . ARG A 1 86 ? -0.651 -11.321 -16.945 1.00 95.56 86 ARG A O 1
ATOM 658 N N . PHE A 1 87 ? 0.046 -9.546 -18.125 1.00 96.31 87 PHE A N 1
ATOM 659 C CA . PHE A 1 87 ? -1.289 -9.017 -18.376 1.00 96.31 87 PHE A CA 1
ATOM 660 C C . PHE A 1 87 ? -1.801 -9.543 -19.715 1.00 96.31 87 PHE A C 1
ATOM 662 O O . PHE A 1 87 ? -1.041 -9.636 -20.672 1.00 96.31 87 PHE A O 1
ATOM 669 N N . ALA A 1 88 ? -3.094 -9.872 -19.780 1.00 97.06 88 ALA A N 1
ATOM 670 C CA . ALA A 1 88 ? -3.723 -10.313 -21.026 1.00 97.06 88 ALA A CA 1
ATOM 671 C C . ALA A 1 88 ? -3.699 -9.211 -22.101 1.00 97.06 88 ALA A C 1
ATOM 673 O O . ALA A 1 88 ? -3.540 -9.510 -23.278 1.00 97.06 88 ALA A O 1
ATOM 674 N N . ASP A 1 89 ? -3.804 -7.947 -21.677 1.00 97.31 89 ASP A N 1
ATOM 675 C CA . ASP A 1 89 ? -3.676 -6.773 -22.539 1.00 97.31 89 ASP A CA 1
ATOM 676 C C . ASP A 1 89 ? -2.698 -5.754 -21.922 1.00 97.31 89 ASP A C 1
ATOM 678 O O . ASP A 1 89 ? -3.101 -4.832 -21.203 1.00 97.31 89 ASP A O 1
ATOM 682 N N . PRO A 1 90 ? -1.385 -5.909 -22.163 1.00 96.56 90 PRO A N 1
ATOM 683 C CA . PRO A 1 90 ? -0.386 -4.970 -21.663 1.00 96.56 90 PRO A CA 1
ATOM 684 C C . PRO A 1 90 ? -0.536 -3.558 -22.252 1.00 96.56 90 PRO A C 1
ATOM 686 O O . PRO A 1 90 ? -0.099 -2.595 -21.620 1.00 96.56 90 PRO A O 1
ATOM 689 N N . ALA A 1 91 ? -1.138 -3.411 -23.438 1.00 97.31 91 ALA A N 1
ATOM 690 C CA . ALA A 1 91 ? -1.320 -2.117 -24.093 1.00 97.31 91 ALA A CA 1
ATOM 691 C C . ALA A 1 91 ? -2.403 -1.287 -23.392 1.00 97.31 91 ALA A C 1
ATOM 693 O O . ALA A 1 91 ? -2.181 -0.105 -23.117 1.00 97.31 91 ALA A O 1
ATOM 694 N N . ALA A 1 92 ? -3.523 -1.909 -23.014 1.00 97.31 92 ALA A N 1
ATOM 695 C CA . ALA A 1 92 ? -4.556 -1.256 -22.212 1.00 97.31 92 ALA A CA 1
ATOM 696 C C . ALA A 1 92 ? -4.021 -0.801 -20.846 1.00 97.31 92 ALA A C 1
ATOM 698 O O . ALA A 1 92 ? -4.298 0.323 -20.422 1.00 97.31 92 ALA A O 1
ATOM 699 N N . ILE A 1 93 ? -3.201 -1.626 -20.182 1.00 97.31 93 ILE A N 1
ATOM 700 C CA . ILE A 1 93 ? -2.556 -1.224 -18.924 1.00 97.31 93 ILE A CA 1
ATOM 701 C C . ILE A 1 93 ? -1.631 -0.026 -19.162 1.00 97.31 93 ILE A C 1
ATOM 703 O O . ILE A 1 93 ? -1.738 0.979 -18.467 1.00 97.31 93 ILE A O 1
ATOM 707 N N . ARG A 1 94 ? -0.772 -0.061 -20.186 1.00 97.31 94 ARG A N 1
ATOM 708 C CA . ARG A 1 94 ? 0.094 1.085 -20.516 1.00 97.31 94 ARG A CA 1
ATOM 709 C C . ARG A 1 94 ? -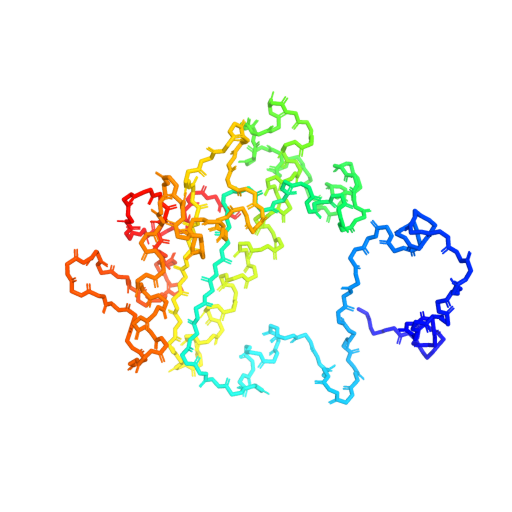0.691 2.370 -20.756 1.00 97.31 94 ARG A C 1
ATOM 711 O O . ARG A 1 94 ? -0.263 3.419 -20.289 1.00 97.31 94 ARG A O 1
ATOM 718 N N . ALA A 1 95 ? -1.840 2.292 -21.425 1.00 97.31 95 ALA A N 1
ATOM 719 C CA . ALA A 1 95 ? -2.696 3.449 -21.662 1.00 97.31 95 ALA A CA 1
ATOM 720 C C . ALA A 1 95 ? -3.241 4.058 -20.355 1.00 97.31 95 ALA A C 1
ATOM 722 O O . ALA A 1 95 ? -3.254 5.280 -20.211 1.00 97.31 95 ALA A O 1
ATOM 723 N N . GLN A 1 96 ? -3.623 3.236 -19.370 1.00 96.44 96 GLN A N 1
ATOM 724 C CA . GLN A 1 96 ? -4.081 3.718 -18.054 1.00 96.44 96 GLN A CA 1
ATOM 725 C C . GLN A 1 96 ? -2.966 4.400 -17.245 1.00 96.44 96 GLN A C 1
ATOM 727 O O . GLN A 1 96 ? -3.225 5.317 -16.463 1.00 96.44 96 GLN A O 1
ATOM 732 N N . TYR A 1 97 ? -1.720 3.988 -17.474 1.00 96.62 97 TYR A N 1
ATOM 733 C CA . TYR A 1 97 ? -0.524 4.487 -16.794 1.00 96.62 97 TYR A CA 1
ATOM 734 C C . TYR A 1 97 ? 0.360 5.346 -17.709 1.00 96.62 97 TYR A C 1
ATOM 736 O O . TYR A 1 97 ? 1.561 5.485 -17.469 1.00 96.62 97 TYR A O 1
ATOM 744 N N . ALA A 1 98 ? -0.221 5.943 -18.757 1.00 97.56 98 ALA A N 1
ATOM 745 C CA . ALA A 1 98 ? 0.532 6.602 -19.824 1.00 97.56 98 ALA A CA 1
ATOM 746 C C . ALA A 1 98 ? 1.479 7.696 -19.309 1.00 97.56 98 ALA A C 1
ATOM 748 O O . ALA A 1 98 ? 2.583 7.836 -19.821 1.00 97.56 98 ALA A O 1
ATOM 749 N N . THR A 1 99 ? 1.092 8.427 -18.257 1.00 96.56 99 THR A N 1
ATOM 750 C CA . THR A 1 99 ? 1.943 9.459 -17.644 1.00 96.56 99 THR A CA 1
ATOM 751 C C . THR A 1 99 ? 3.223 8.895 -17.036 1.00 96.56 99 THR A C 1
ATOM 753 O O . THR A 1 99 ? 4.259 9.543 -17.106 1.00 96.56 99 THR A O 1
ATOM 756 N N . ASP A 1 100 ? 3.169 7.701 -16.444 1.00 97.50 100 ASP A N 1
ATOM 757 C CA . ASP A 1 100 ? 4.339 7.060 -15.842 1.00 97.50 100 ASP A CA 1
ATOM 758 C C . ASP A 1 100 ? 5.206 6.378 -16.906 1.00 97.50 100 ASP A C 1
ATOM 760 O O . ASP A 1 100 ? 6.430 6.510 -16.882 1.00 97.50 100 ASP A O 1
ATOM 764 N N . PHE A 1 101 ? 4.578 5.728 -17.892 1.00 97.94 101 PHE A N 1
ATOM 765 C CA . PHE A 1 101 ? 5.288 5.130 -19.028 1.00 97.94 101 PHE A CA 1
ATOM 766 C C . PHE A 1 101 ? 5.947 6.171 -19.943 1.00 97.94 101 PHE A C 1
ATOM 768 O O . PHE A 1 101 ? 6.972 5.873 -20.548 1.00 97.94 101 PHE A O 1
ATOM 775 N N . ALA A 1 102 ? 5.410 7.393 -20.013 1.00 98.12 102 ALA A N 1
ATOM 776 C CA . ALA A 1 102 ? 6.043 8.500 -20.727 1.00 98.12 102 ALA A CA 1
ATOM 777 C C . ALA A 1 102 ? 7.360 8.958 -20.075 1.00 98.12 102 ALA A C 1
ATOM 779 O O . ALA A 1 102 ? 8.208 9.515 -20.767 1.00 98.12 102 ALA A O 1
ATOM 780 N N . VAL A 1 103 ? 7.543 8.727 -18.767 1.00 98.00 103 VAL A N 1
ATOM 781 C CA . VAL A 1 103 ? 8.810 9.017 -18.078 1.00 98.00 103 VAL A CA 1
ATOM 782 C C . VAL A 1 103 ? 9.813 7.894 -18.316 1.00 98.00 103 VAL A C 1
ATOM 784 O O . VAL A 1 103 ? 10.937 8.148 -18.744 1.00 98.00 103 VAL A O 1
ATOM 787 N N . SER A 1 104 ? 9.430 6.647 -18.028 1.00 98.19 104 SER A N 1
ATOM 788 C CA . SER A 1 104 ? 10.236 5.470 -18.358 1.00 98.19 104 SER A CA 1
ATOM 789 C C . SER A 1 104 ? 9.435 4.173 -18.256 1.00 98.19 104 SER A C 1
ATOM 791 O O . SER A 1 104 ? 8.463 4.069 -17.507 1.00 98.19 104 SER A O 1
ATOM 793 N N . GLU A 1 105 ? 9.923 3.137 -18.940 1.00 98.06 105 GLU A N 1
ATOM 794 C CA . GLU A 1 105 ? 9.422 1.764 -18.804 1.00 98.06 105 GLU A CA 1
ATOM 795 C C . GLU A 1 105 ? 9.448 1.263 -17.358 1.00 98.06 105 GLU A C 1
ATOM 797 O O . GLU A 1 105 ? 8.506 0.612 -16.904 1.00 98.06 105 GLU A O 1
ATOM 802 N N . LEU A 1 106 ? 10.519 1.586 -16.625 1.00 98.25 106 LEU A N 1
ATOM 803 C CA . LEU A 1 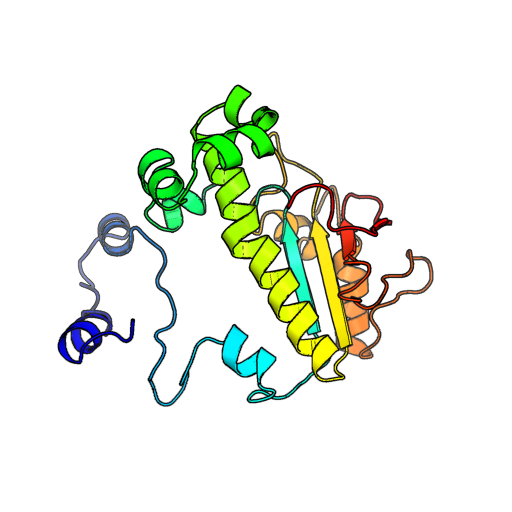106 ? 10.670 1.186 -15.233 1.00 98.25 106 LEU A CA 1
ATOM 804 C C . LEU A 1 106 ? 9.615 1.856 -14.351 1.00 98.25 106 LEU A C 1
ATOM 806 O O . LEU A 1 106 ? 8.895 1.153 -13.651 1.00 98.25 106 LEU A O 1
ATOM 810 N N . GLN A 1 107 ? 9.470 3.181 -14.429 1.00 98.31 107 GLN A N 1
ATOM 811 C CA . GLN A 1 107 ? 8.503 3.905 -13.603 1.00 98.31 107 GLN A CA 1
ATOM 812 C C . GLN A 1 107 ? 7.064 3.446 -13.873 1.00 98.31 107 GLN A C 1
ATOM 814 O O . GLN A 1 107 ? 6.303 3.235 -12.928 1.00 98.31 107 GLN A O 1
ATOM 819 N N . GLY A 1 108 ? 6.695 3.257 -15.144 1.00 98.19 108 GLY A N 1
ATOM 820 C CA . GLY A 1 108 ? 5.382 2.728 -15.516 1.00 98.19 108 GLY A CA 1
ATOM 821 C C . GLY A 1 108 ? 5.119 1.350 -14.909 1.00 98.19 108 GLY A C 1
ATOM 822 O O . GLY A 1 108 ? 4.102 1.148 -14.245 1.00 98.19 108 GLY A O 1
ATOM 823 N N . ALA A 1 109 ? 6.057 0.413 -15.069 1.00 98.44 109 ALA A N 1
ATOM 824 C CA . ALA A 1 109 ? 5.918 -0.932 -14.517 1.00 98.44 109 ALA A CA 1
ATOM 825 C C . ALA A 1 109 ? 5.915 -0.952 -12.981 1.00 98.44 109 ALA A C 1
ATOM 827 O O . ALA A 1 109 ? 5.139 -1.699 -12.387 1.00 98.44 109 ALA A O 1
ATOM 828 N N . GLU A 1 110 ? 6.735 -0.125 -12.328 1.00 98.19 110 GLU A N 1
ATOM 829 C CA . GLU A 1 110 ? 6.734 0.030 -10.873 1.00 98.19 110 GLU A CA 1
ATOM 830 C C . GLU A 1 110 ? 5.396 0.589 -10.381 1.00 98.19 110 GLU A C 1
ATOM 832 O O . GLU A 1 110 ? 4.829 0.053 -9.432 1.00 98.19 110 GLU A O 1
ATOM 837 N N . ARG A 1 111 ? 4.812 1.591 -11.050 1.00 97.69 111 ARG A N 1
ATOM 838 C CA . ARG A 1 111 ? 3.484 2.097 -10.668 1.00 97.69 111 ARG A CA 1
ATOM 839 C C . ARG A 1 111 ? 2.433 0.986 -10.716 1.00 97.69 111 ARG A C 1
ATOM 841 O O . ARG A 1 111 ? 1.770 0.728 -9.714 1.00 97.69 111 ARG A O 1
ATOM 848 N N . VAL A 1 112 ? 2.349 0.278 -11.843 1.00 97.75 112 VAL A N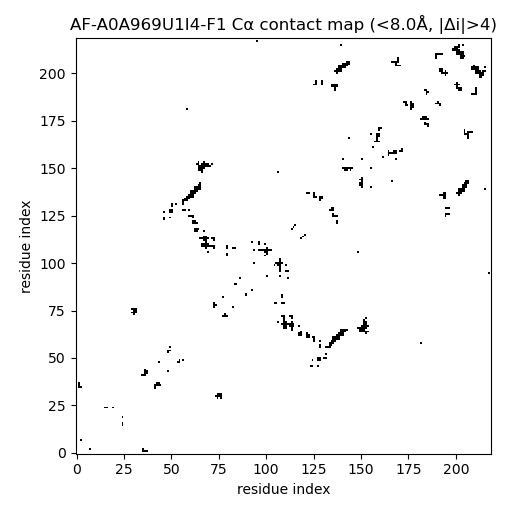 1
ATOM 849 C CA . VAL A 1 112 ? 1.406 -0.836 -12.036 1.00 97.75 112 VAL A CA 1
ATOM 850 C C . VAL A 1 112 ? 1.630 -1.938 -10.992 1.00 97.75 112 VAL A C 1
ATOM 852 O O . VAL A 1 112 ? 0.679 -2.512 -10.458 1.00 97.75 112 VAL A O 1
ATOM 855 N N . PHE A 1 113 ? 2.889 -2.262 -10.692 1.00 97.94 113 PHE A N 1
ATOM 856 C CA . PHE A 1 113 ? 3.229 -3.283 -9.707 1.00 97.94 113 PHE A CA 1
ATOM 857 C C . PHE A 1 113 ? 2.816 -2.881 -8.291 1.00 97.94 113 PHE A C 1
ATOM 859 O O . PHE A 1 113 ? 2.241 -3.704 -7.578 1.00 97.94 113 PHE A O 1
ATOM 866 N N . GLY A 1 114 ? 3.077 -1.632 -7.899 1.00 97.38 114 GLY A N 1
ATOM 867 C CA . GLY A 1 114 ? 2.681 -1.078 -6.605 1.00 97.38 114 GLY A CA 1
ATOM 868 C C . GLY A 1 114 ? 1.173 -1.164 -6.387 1.00 97.38 114 GLY A C 1
ATOM 869 O O . GLY A 1 114 ? 0.721 -1.753 -5.402 1.00 97.38 114 GLY A O 1
ATOM 870 N N . ASP A 1 115 ? 0.405 -0.677 -7.361 1.00 95.88 115 ASP A N 1
ATOM 871 C CA . ASP A 1 115 ? -1.058 -0.691 -7.313 1.00 95.88 115 ASP A CA 1
ATOM 872 C C . ASP A 1 115 ? -1.595 -2.122 -7.227 1.00 95.88 115 ASP A C 1
ATOM 874 O O . ASP A 1 115 ? -2.399 -2.440 -6.350 1.00 95.88 115 ASP A O 1
ATOM 878 N N . ARG A 1 116 ? -1.090 -3.035 -8.066 1.00 94.00 116 ARG A N 1
ATOM 879 C CA . ARG A 1 116 ? -1.553 -4.430 -8.087 1.00 94.00 116 ARG A CA 1
ATOM 880 C C . ARG A 1 116 ? -1.162 -5.214 -6.836 1.00 94.00 116 ARG A C 1
ATOM 882 O O . ARG A 1 116 ? -1.949 -6.030 -6.359 1.00 94.00 116 ARG A O 1
ATOM 889 N N . ARG A 1 117 ? 0.066 -5.050 -6.340 1.00 93.62 117 ARG A N 1
ATOM 890 C CA . ARG A 1 117 ? 0.586 -5.851 -5.222 1.00 93.62 117 ARG A CA 1
ATOM 891 C C . ARG A 1 117 ? 0.136 -5.315 -3.872 1.00 93.62 117 ARG A C 1
ATOM 893 O O . ARG A 1 117 ? -0.209 -6.122 -3.011 1.00 93.62 117 ARG A O 1
ATOM 900 N N . TYR A 1 118 ? 0.149 -4.001 -3.681 1.00 95.62 118 TYR A N 1
ATOM 901 C CA . TYR A 1 118 ? -0.076 -3.378 -2.378 1.00 95.62 118 TYR A CA 1
ATOM 902 C C . TYR A 1 118 ? -1.439 -2.698 -2.313 1.00 95.62 118 TYR A C 1
ATOM 904 O O . TYR A 1 118 ? -2.244 -3.059 -1.454 1.00 95.62 118 TYR A O 1
ATOM 912 N N . GLY A 1 119 ? -1.745 -1.806 -3.260 1.00 94.44 119 GLY A N 1
ATOM 913 C CA . GLY A 1 119 ? -3.011 -1.067 -3.286 1.00 94.44 119 GLY A CA 1
ATOM 914 C C . GLY A 1 119 ? -4.237 -1.980 -3.345 1.00 94.44 119 GLY A C 1
ATOM 915 O O . GLY A 1 119 ? -5.094 -1.950 -2.457 1.00 94.44 119 GLY A O 1
ATOM 916 N N . LEU A 1 120 ? -4.294 -2.857 -4.347 1.00 92.94 120 LEU A N 1
ATOM 917 C CA . LEU A 1 120 ? -5.382 -3.815 -4.530 1.00 92.94 120 LEU A CA 1
ATOM 918 C C . LEU A 1 120 ? -5.489 -4.787 -3.349 1.00 92.94 120 LEU A C 1
ATOM 920 O O . LEU A 1 120 ? -6.595 -5.070 -2.896 1.00 92.94 120 LEU A O 1
ATOM 924 N N . SER A 1 121 ? -4.362 -5.265 -2.815 1.00 92.94 121 SER A N 1
ATOM 925 C CA . SER A 1 121 ? -4.351 -6.174 -1.661 1.00 92.94 121 SER A CA 1
ATOM 926 C C . SER A 1 121 ? -4.892 -5.506 -0.395 1.00 92.94 121 SER A C 1
ATOM 928 O O . SER A 1 121 ? -5.719 -6.099 0.297 1.00 92.94 121 SER A O 1
ATOM 930 N N . ALA A 1 122 ? -4.482 -4.266 -0.110 1.00 95.19 122 ALA A N 1
ATOM 931 C CA . ALA A 1 122 ? -4.970 -3.493 1.032 1.00 95.19 122 ALA A CA 1
ATOM 932 C C . ALA A 1 122 ? -6.480 -3.230 0.925 1.00 95.19 122 ALA A C 1
ATOM 934 O O . ALA A 1 122 ? -7.220 -3.441 1.888 1.00 95.19 122 ALA A O 1
ATOM 935 N N . ARG A 1 123 ? -6.955 -2.850 -0.269 1.00 94.38 123 ARG A N 1
ATOM 936 C CA . ARG A 1 123 ? -8.390 -2.687 -0.554 1.00 94.38 123 ARG A CA 1
ATOM 937 C C . ARG A 1 123 ? -9.150 -3.998 -0.390 1.00 94.38 123 ARG A C 1
ATOM 939 O O . ARG A 1 123 ? -10.186 -4.021 0.265 1.00 94.38 123 ARG A O 1
ATOM 946 N N . ALA A 1 124 ? -8.645 -5.093 -0.954 1.00 93.00 124 ALA A N 1
ATOM 947 C CA . ALA A 1 124 ? -9.289 -6.400 -0.869 1.00 93.00 124 ALA A CA 1
ATOM 948 C C . ALA A 1 124 ? -9.410 -6.887 0.582 1.00 93.00 124 ALA A C 1
ATOM 950 O O . ALA A 1 124 ? -10.460 -7.402 0.960 1.00 93.00 124 ALA A O 1
ATOM 951 N N . ALA A 1 125 ? -8.376 -6.683 1.402 1.00 93.88 125 ALA A N 1
ATOM 952 C CA . ALA A 1 125 ? -8.406 -7.022 2.821 1.00 93.88 125 ALA A CA 1
ATOM 953 C C . ALA A 1 125 ? -9.421 -6.162 3.593 1.00 93.88 125 ALA A C 1
ATOM 955 O O . ALA A 1 125 ? -10.260 -6.706 4.310 1.00 93.88 125 ALA A O 1
ATOM 956 N N . ALA A 1 126 ? -9.419 -4.839 3.385 1.00 94.88 126 ALA A N 1
ATOM 957 C CA . ALA A 1 126 ? -10.383 -3.938 4.017 1.00 94.88 126 ALA A CA 1
ATOM 958 C C . ALA A 1 126 ? -11.832 -4.313 3.667 1.00 94.88 126 ALA A C 1
ATOM 960 O O . ALA A 1 126 ? -12.677 -4.398 4.557 1.00 94.88 126 ALA A O 1
ATOM 961 N N . ARG A 1 127 ? -12.103 -4.611 2.389 1.00 93.88 127 ARG A N 1
ATOM 962 C CA . ARG A 1 127 ? -13.417 -5.078 1.918 1.00 93.88 127 ARG A CA 1
ATOM 963 C C . ARG A 1 127 ? -13.815 -6.412 2.534 1.00 93.88 127 ARG A C 1
ATOM 965 O O . ARG A 1 127 ? -14.974 -6.583 2.889 1.00 93.88 127 ARG A O 1
ATOM 972 N N . ALA A 1 128 ? -12.884 -7.355 2.658 1.00 93.75 128 ALA A N 1
ATOM 973 C CA . ALA A 1 128 ? -13.175 -8.656 3.251 1.00 93.75 128 ALA A CA 1
ATOM 974 C C . ALA A 1 128 ? -13.552 -8.533 4.735 1.00 93.75 128 ALA A C 1
ATOM 976 O O . ALA A 1 128 ? -14.497 -9.182 5.173 1.00 93.75 128 ALA A O 1
ATOM 977 N N . ILE A 1 129 ? -12.868 -7.673 5.496 1.00 94.25 129 ILE A N 1
ATOM 978 C CA . ILE A 1 129 ? -13.211 -7.411 6.901 1.00 94.25 129 ILE A CA 1
ATOM 979 C C . ILE A 1 129 ? -14.600 -6.775 7.018 1.00 94.25 129 ILE A C 1
ATOM 981 O O . ILE A 1 129 ? -15.423 -7.252 7.799 1.00 94.25 129 ILE A O 1
ATOM 985 N N . THR A 1 130 ? -14.897 -5.742 6.225 1.00 94.12 130 THR A N 1
ATOM 986 C CA . THR A 1 130 ? -16.175 -5.016 6.338 1.00 94.12 130 THR A CA 1
ATOM 987 C C . THR A 1 130 ? -17.362 -5.811 5.802 1.00 94.12 130 THR A C 1
ATOM 989 O O . THR A 1 130 ? -18.438 -5.765 6.394 1.00 94.12 130 THR A O 1
ATOM 992 N N . ALA A 1 131 ? -17.172 -6.620 4.756 1.00 93.06 131 ALA A N 1
ATOM 993 C CA . ALA A 1 131 ? -18.195 -7.544 4.256 1.00 93.06 131 ALA A CA 1
ATOM 994 C C . ALA A 1 131 ? -18.588 -8.618 5.285 1.00 93.06 131 ALA A C 1
ATOM 996 O O . ALA A 1 131 ? -19.702 -9.130 5.240 1.00 93.06 131 ALA A O 1
ATOM 997 N N . ASN A 1 132 ? -17.694 -8.927 6.226 1.00 92.44 132 ASN A N 1
ATOM 998 C CA . ASN A 1 132 ? -17.922 -9.881 7.308 1.00 92.44 132 ASN A CA 1
ATOM 999 C C . ASN A 1 132 ? -18.298 -9.198 8.641 1.00 92.44 132 ASN A C 1
ATOM 1001 O O . ASN A 1 132 ? -18.164 -9.793 9.707 1.00 92.44 132 ASN A O 1
ATOM 1005 N N . GLY A 1 133 ? -18.770 -7.945 8.591 1.00 92.19 133 GLY A N 1
ATOM 1006 C CA . GLY A 1 133 ? -19.272 -7.208 9.756 1.00 92.19 133 GLY A CA 1
ATOM 1007 C C . GLY A 1 133 ? -18.193 -6.607 10.663 1.00 92.19 133 GLY A C 1
ATOM 1008 O O . GLY A 1 133 ? -18.519 -6.095 11.732 1.00 92.19 133 GLY A O 1
ATOM 1009 N N . GLY A 1 134 ? -16.921 -6.659 10.260 1.00 93.56 134 GLY A N 1
ATOM 1010 C CA . GLY A 1 134 ? -15.816 -6.030 10.977 1.00 93.56 134 GLY A CA 1
ATOM 1011 C C . GLY A 1 134 ? -15.612 -4.558 10.622 1.00 93.56 134 GLY A C 1
ATOM 1012 O O . GLY A 1 134 ? -16.153 -4.044 9.644 1.00 93.56 134 GLY A O 1
ATOM 1013 N N . SER A 1 135 ? -14.750 -3.893 11.390 1.00 95.50 135 SER A N 1
ATOM 1014 C CA . SER A 1 135 ? -14.328 -2.516 11.119 1.00 95.50 135 SER A CA 1
ATOM 1015 C C . SER A 1 135 ? -12.968 -2.497 10.430 1.00 95.50 135 SER A C 1
ATOM 1017 O O . SER A 1 135 ? -12.003 -3.065 10.945 1.00 95.50 135 SER A O 1
ATOM 1019 N N . ALA A 1 136 ? -12.867 -1.813 9.291 1.00 96.00 136 ALA A N 1
ATOM 1020 C CA . ALA A 1 136 ? -11.590 -1.588 8.624 1.00 96.00 136 ALA A CA 1
ATOM 1021 C C . ALA A 1 136 ? -11.407 -0.129 8.216 1.00 96.00 136 ALA A C 1
ATOM 1023 O O . ALA A 1 136 ? -12.365 0.539 7.830 1.00 96.00 136 ALA A O 1
ATOM 1024 N N . TRP A 1 137 ? -10.163 0.340 8.236 1.00 97.56 137 TRP A N 1
ATOM 1025 C CA . TRP A 1 137 ? -9.774 1.662 7.749 1.00 97.56 137 TRP A CA 1
ATOM 1026 C C . TRP A 1 137 ? -8.650 1.532 6.733 1.00 97.56 137 TRP A C 1
ATOM 1028 O O . TRP A 1 137 ? -7.718 0.752 6.922 1.00 97.56 137 TRP A O 1
ATOM 1038 N N . LEU A 1 138 ? -8.746 2.298 5.650 1.00 96.94 138 LEU A N 1
ATOM 1039 C CA . LEU A 1 138 ? -7.762 2.300 4.574 1.00 96.94 138 LEU A CA 1
ATOM 1040 C C . LEU A 1 138 ? -7.017 3.633 4.552 1.00 96.94 138 LEU A C 1
ATOM 1042 O O . LEU A 1 138 ? -7.662 4.685 4.574 1.00 96.94 138 LEU A O 1
ATOM 1046 N N . PHE A 1 139 ? -5.687 3.601 4.488 1.00 95.75 139 PHE A N 1
ATOM 1047 C CA . PHE A 1 139 ? -4.869 4.784 4.240 1.00 95.75 139 PHE A CA 1
ATOM 1048 C C . PHE A 1 139 ? -4.105 4.705 2.925 1.00 95.75 139 PHE A C 1
ATOM 1050 O O . PHE A 1 139 ? -3.754 3.625 2.450 1.00 95.75 139 PHE A O 1
ATOM 1057 N N . TYR A 1 140 ? -3.806 5.876 2.375 1.00 95.31 140 TYR A N 1
ATOM 1058 C CA . TYR A 1 140 ? -2.989 6.045 1.187 1.00 95.31 140 TYR A CA 1
ATOM 1059 C C . TYR A 1 140 ? -1.975 7.165 1.405 1.00 95.31 140 TYR A C 1
ATOM 1061 O O . TYR A 1 140 ? -2.363 8.316 1.587 1.00 95.31 140 TYR A O 1
ATOM 1069 N N . VAL A 1 141 ? -0.680 6.853 1.414 1.00 95.06 141 VAL A N 1
ATOM 1070 C CA . VAL A 1 141 ? 0.363 7.868 1.638 1.00 95.06 141 VAL A CA 1
ATOM 1071 C C . VAL A 1 141 ? 0.859 8.407 0.301 1.00 95.06 141 VAL A C 1
ATOM 1073 O O . VAL A 1 141 ? 1.475 7.681 -0.480 1.00 95.06 141 VAL A O 1
ATOM 1076 N N . THR A 1 142 ? 0.621 9.691 0.046 1.00 93.38 142 THR A N 1
ATOM 1077 C CA . THR A 1 142 ? 1.002 10.369 -1.202 1.00 93.38 142 THR A CA 1
ATOM 1078 C C . THR A 1 142 ? 2.224 11.256 -1.064 1.00 93.38 142 THR A C 1
ATOM 1080 O O . THR A 1 142 ? 2.884 11.513 -2.070 1.00 93.38 142 THR A O 1
ATOM 1083 N N . GLY A 1 143 ? 2.557 11.673 0.156 1.00 90.06 143 GLY A N 1
ATOM 1084 C CA . GLY A 1 143 ? 3.724 12.494 0.427 1.00 90.06 143 GLY A CA 1
ATOM 1085 C C . GLY A 1 143 ? 4.110 12.507 1.907 1.00 90.06 143 GLY A C 1
ATOM 1086 O O . GLY A 1 143 ? 3.455 11.864 2.726 1.00 90.06 143 GLY A O 1
ATOM 1087 N N . PRO A 1 144 ? 5.201 13.205 2.258 1.00 86.94 144 PRO A N 1
ATOM 1088 C CA . PRO A 1 144 ? 6.102 13.895 1.335 1.00 86.94 144 PRO A CA 1
ATOM 1089 C C . PRO A 1 144 ? 6.943 12.930 0.479 1.00 86.94 144 PRO A C 1
ATOM 1091 O O . PRO A 1 144 ? 7.338 11.865 0.950 1.00 86.94 144 PRO A O 1
ATOM 1094 N N . THR A 1 145 ? 7.285 13.327 -0.751 1.00 84.88 145 THR A N 1
ATOM 1095 C CA . THR A 1 145 ? 8.232 12.586 -1.604 1.00 84.88 145 THR A CA 1
ATOM 1096 C C . THR A 1 145 ? 9.673 13.087 -1.415 1.00 84.88 145 THR A C 1
ATOM 1098 O O . THR A 1 145 ? 9.914 14.199 -0.927 1.00 84.88 145 THR A O 1
ATOM 1101 N N . ASN A 1 146 ? 10.646 12.252 -1.796 1.00 80.44 146 ASN A N 1
ATOM 1102 C CA . ASN A 1 146 ? 12.084 12.555 -1.760 1.00 80.44 146 ASN A CA 1
ATOM 1103 C C . ASN A 1 146 ? 12.679 12.573 -3.183 1.00 80.44 146 ASN A C 1
ATOM 1105 O O . ASN A 1 146 ? 13.682 11.922 -3.444 1.00 80.44 146 ASN A O 1
ATOM 1109 N N . GLY A 1 147 ? 12.024 13.276 -4.114 1.00 84.69 147 GLY A N 1
ATOM 1110 C CA . GLY A 1 147 ? 12.442 13.359 -5.525 1.00 84.69 147 GLY A CA 1
ATOM 1111 C C . GLY A 1 147 ? 11.995 12.182 -6.402 1.00 84.69 147 GLY A C 1
ATOM 1112 O O . GLY A 1 147 ? 12.104 12.250 -7.620 1.00 84.69 147 GLY A O 1
ATOM 1113 N N . ASP A 1 148 ? 11.441 11.135 -5.795 1.00 90.12 148 ASP A N 1
ATOM 1114 C CA . ASP A 1 148 ? 10.811 10.018 -6.494 1.00 90.12 148 ASP A CA 1
ATOM 1115 C C . ASP A 1 148 ? 9.445 10.391 -7.094 1.00 90.12 148 ASP A C 1
ATOM 1117 O O . ASP A 1 148 ? 8.785 11.339 -6.660 1.00 90.12 148 ASP A O 1
ATOM 1121 N N . ALA A 1 149 ? 8.956 9.555 -8.017 1.00 93.62 149 ALA A N 1
ATOM 1122 C CA . ALA A 1 149 ? 7.634 9.665 -8.644 1.00 93.62 149 ALA A CA 1
ATOM 1123 C C . ALA A 1 149 ? 6.440 9.508 -7.667 1.00 93.62 149 ALA A C 1
ATOM 1125 O O . ALA A 1 149 ? 5.276 9.561 -8.074 1.00 93.62 149 ALA A O 1
ATOM 1126 N N . GLY A 1 150 ? 6.710 9.268 -6.386 1.00 94.25 150 GLY A N 1
ATOM 1127 C CA . GLY A 1 150 ? 5.757 9.153 -5.290 1.00 94.25 150 GLY A CA 1
ATOM 1128 C C . GLY A 1 150 ? 6.461 8.652 -4.029 1.00 94.25 150 GLY A C 1
ATOM 1129 O O . GLY A 1 150 ? 7.688 8.638 -3.948 1.00 94.25 150 GLY A O 1
ATOM 1130 N N . VAL A 1 151 ? 5.694 8.233 -3.029 1.00 94.38 151 VAL A N 1
ATOM 1131 C CA . VAL A 1 151 ? 6.240 7.652 -1.798 1.00 94.38 151 VAL A CA 1
ATOM 1132 C C . VAL A 1 151 ? 6.518 6.175 -2.049 1.00 94.38 151 VAL A C 1
ATOM 1134 O O . VAL A 1 151 ? 5.592 5.413 -2.324 1.00 94.38 151 VAL A O 1
ATOM 1137 N N . ARG A 1 152 ? 7.789 5.770 -1.969 1.00 95.06 152 ARG A N 1
ATOM 1138 C CA . ARG A 1 152 ? 8.200 4.365 -2.113 1.00 95.06 152 ARG A CA 1
ATOM 1139 C C . ARG A 1 152 ? 7.691 3.495 -0.965 1.00 95.06 152 ARG A C 1
ATOM 1141 O O . ARG A 1 152 ? 7.353 4.001 0.109 1.00 95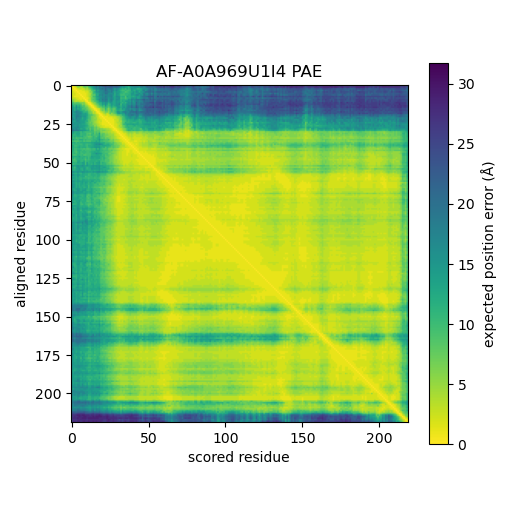.06 152 ARG A O 1
ATOM 1148 N N . HIS A 1 153 ? 7.717 2.182 -1.178 1.00 95.19 153 HIS A N 1
ATOM 1149 C CA . HIS A 1 153 ? 7.349 1.199 -0.165 1.00 95.19 153 HIS A CA 1
ATOM 1150 C C . HIS A 1 153 ? 8.086 1.432 1.157 1.00 95.19 153 HIS A C 1
ATOM 1152 O O . HIS A 1 153 ? 9.313 1.524 1.192 1.00 95.19 153 HIS A O 1
ATOM 1158 N N . GLY A 1 154 ? 7.328 1.570 2.247 1.00 90.81 154 GLY A N 1
ATOM 1159 C CA . GLY A 1 154 ? 7.869 1.804 3.590 1.00 90.81 154 GLY A CA 1
ATOM 1160 C C . GLY A 1 154 ? 8.573 3.153 3.795 1.00 90.81 154 GLY A C 1
ATOM 1161 O O . GLY A 1 154 ? 9.030 3.443 4.899 1.00 90.81 154 GLY A O 1
ATOM 1162 N N . ALA A 1 155 ? 8.642 4.029 2.787 1.00 90.94 155 ALA A N 1
ATOM 1163 C CA . ALA A 1 155 ? 9.367 5.296 2.904 1.00 90.94 155 ALA A CA 1
ATOM 1164 C C . ALA A 1 155 ? 8.736 6.262 3.921 1.00 90.94 155 ALA A C 1
ATOM 1166 O O . ALA A 1 155 ? 9.424 7.165 4.391 1.00 90.94 155 ALA A O 1
ATOM 1167 N N . TYR A 1 156 ? 7.466 6.043 4.289 1.00 90.19 156 TYR A N 1
ATOM 1168 C CA . TYR A 1 156 ? 6.743 6.816 5.300 1.00 90.19 156 TYR A CA 1
ATOM 1169 C C . TYR A 1 156 ? 7.111 6.449 6.753 1.00 90.19 156 TYR A C 1
ATOM 1171 O O . TYR A 1 156 ? 6.723 7.159 7.683 1.00 90.19 156 TYR A O 1
ATOM 1179 N N . TYR A 1 157 ? 7.857 5.356 6.984 1.00 89.69 157 TYR A N 1
ATOM 1180 C CA . TYR A 1 157 ? 8.211 4.917 8.341 1.00 89.69 157 TYR A CA 1
ATOM 1181 C C . TYR A 1 157 ? 9.061 5.939 9.087 1.00 89.69 157 TYR A C 1
ATOM 1183 O O . TYR A 1 157 ? 8.901 6.105 10.294 1.00 89.69 157 TYR A O 1
ATOM 1191 N N . ARG A 1 158 ? 9.928 6.677 8.383 1.00 85.25 158 ARG A N 1
ATOM 1192 C CA . ARG A 1 158 ? 10.721 7.738 9.012 1.00 85.25 158 ARG A CA 1
ATOM 1193 C C . ARG A 1 158 ? 9.818 8.837 9.570 1.00 85.25 158 ARG A C 1
ATOM 1195 O O . ARG A 1 158 ? 10.049 9.295 10.679 1.00 85.25 158 ARG A O 1
ATOM 1202 N N . GLN A 1 159 ? 8.784 9.225 8.832 1.00 86.75 159 GLN A N 1
ATOM 1203 C CA . GLN A 1 159 ? 7.807 10.235 9.239 1.00 86.75 159 GLN A CA 1
ATOM 1204 C C . GLN A 1 159 ? 6.888 9.741 10.360 1.00 86.75 159 GLN A C 1
ATOM 1206 O O . GLN A 1 159 ? 6.270 10.562 11.033 1.00 86.75 159 GLN A O 1
ATOM 1211 N N . LEU A 1 160 ? 6.784 8.420 10.535 1.00 86.94 160 LEU A N 1
ATOM 1212 C CA . LEU A 1 160 ? 5.955 7.790 11.554 1.00 86.94 160 LEU A CA 1
ATOM 1213 C C . LEU A 1 160 ? 6.696 7.575 12.883 1.00 86.94 160 LEU A C 1
ATOM 1215 O O . LEU A 1 160 ? 6.107 7.781 13.939 1.00 86.94 160 LEU A O 1
ATOM 1219 N N . PHE A 1 161 ? 7.962 7.153 12.832 1.00 86.12 161 PHE A N 1
ATOM 1220 C CA . PHE A 1 161 ? 8.694 6.673 14.010 1.00 86.12 161 PHE A CA 1
ATOM 1221 C C . PHE A 1 161 ? 9.904 7.522 14.410 1.00 86.12 161 PHE A C 1
ATOM 1223 O O . PHE A 1 161 ? 10.456 7.303 15.484 1.00 86.12 161 PHE A O 1
ATOM 1230 N N . SER A 1 162 ? 10.351 8.468 13.579 1.00 83.12 162 SER A N 1
ATOM 1231 C CA . SER A 1 162 ? 11.489 9.317 13.939 1.00 83.12 162 SER A CA 1
ATOM 1232 C C . SER A 1 162 ? 11.037 10.539 14.728 1.00 83.12 162 SER A C 1
ATOM 1234 O O . SER A 1 162 ? 10.256 11.350 14.236 1.00 83.12 162 SER A O 1
ATOM 1236 N N . GLU A 1 163 ? 11.628 10.729 15.906 1.00 75.31 163 GLU A N 1
ATOM 1237 C CA . GLU A 1 163 ? 11.526 11.974 16.680 1.00 75.31 163 GLU A CA 1
ATOM 1238 C C . GLU A 1 163 ? 12.094 13.196 15.933 1.00 75.31 163 GLU A C 1
ATOM 1240 O O . GLU A 1 163 ? 11.718 14.331 16.209 1.00 75.31 163 GLU A O 1
ATOM 1245 N N . HIS A 1 164 ? 12.958 12.962 14.940 1.00 79.56 164 HIS A N 1
ATOM 1246 C CA . HIS A 1 164 ? 13.583 13.986 14.101 1.00 79.56 164 HIS A CA 1
ATOM 1247 C C . HIS A 1 164 ? 12.964 14.070 12.700 1.00 79.56 164 HIS A C 1
ATOM 1249 O O . HIS A 1 164 ? 13.577 14.607 11.772 1.00 79.56 164 HIS A O 1
ATOM 1255 N N . ALA A 1 165 ? 11.761 13.522 12.503 1.00 80.12 165 ALA A N 1
ATOM 1256 C CA . ALA A 1 165 ? 11.059 13.667 11.239 1.00 80.12 165 ALA A CA 1
ATOM 1257 C C . ALA A 1 165 ? 10.824 15.155 10.940 1.00 80.12 165 ALA A C 1
ATOM 1259 O O . ALA A 1 165 ? 10.038 15.824 11.599 1.00 80.12 165 ALA A O 1
ATOM 1260 N N . THR A 1 166 ? 11.464 15.669 9.890 1.00 78.69 166 THR A N 1
ATOM 1261 C CA . THR A 1 166 ? 11.291 17.065 9.450 1.00 78.69 166 THR A CA 1
ATOM 1262 C C . THR A 1 166 ? 9.908 17.334 8.857 1.00 78.69 166 THR A C 1
ATOM 1264 O O . THR A 1 166 ? 9.504 18.484 8.711 1.00 78.69 166 THR A O 1
ATOM 1267 N N . ARG A 1 167 ? 9.185 16.272 8.486 1.00 79.25 167 ARG A N 1
ATOM 1268 C CA . ARG A 1 167 ? 7.844 16.305 7.893 1.00 79.25 167 ARG A CA 1
ATOM 1269 C C . ARG A 1 167 ? 7.007 15.146 8.462 1.00 79.25 167 ARG A C 1
ATOM 1271 O O . ARG A 1 167 ? 6.812 14.159 7.752 1.00 79.25 167 ARG A O 1
ATOM 1278 N N . PRO A 1 168 ? 6.606 15.191 9.747 1.00 83.12 168 PRO A N 1
ATOM 1279 C CA . PRO A 1 168 ? 5.875 14.098 10.383 1.00 83.12 168 PRO A CA 1
ATOM 1280 C C . PRO A 1 168 ? 4.493 13.923 9.745 1.00 83.12 168 PRO A C 1
ATOM 1282 O O . PRO A 1 168 ? 3.868 14.893 9.317 1.00 83.12 168 PRO A O 1
ATOM 1285 N N . LEU A 1 169 ? 4.006 12.683 9.696 1.00 87.81 169 LEU A N 1
ATOM 1286 C CA . LEU A 1 169 ? 2.664 12.384 9.197 1.00 87.81 169 LEU A CA 1
ATOM 1287 C C . LEU A 1 169 ? 1.686 12.228 10.366 1.00 87.81 169 LEU A C 1
ATOM 1289 O O . LEU A 1 169 ? 1.962 11.444 11.279 1.00 87.81 169 LEU A O 1
ATOM 1293 N N . PRO A 1 170 ? 0.496 12.860 10.322 1.00 91.12 170 PRO A N 1
ATOM 1294 C CA . PRO A 1 170 ? -0.524 12.667 11.356 1.00 91.12 170 PRO A CA 1
ATOM 1295 C C . PRO A 1 170 ? -0.996 11.218 11.531 1.00 91.12 170 PRO A C 1
ATOM 1297 O O . PRO A 1 170 ? -1.602 10.909 12.554 1.00 91.12 170 PRO A O 1
ATOM 1300 N N . LEU A 1 171 ? -0.679 10.316 10.589 1.00 93.44 171 LEU A N 1
ATOM 1301 C CA . LEU A 1 171 ? -0.929 8.872 10.676 1.00 93.44 171 LEU A CA 1
ATOM 1302 C C . LEU A 1 171 ? -0.524 8.287 12.040 1.00 93.44 171 LEU A C 1
ATOM 1304 O O . LEU A 1 171 ? -1.274 7.492 12.598 1.00 93.44 171 LEU A O 1
ATOM 1308 N N . GLY A 1 172 ? 0.600 8.724 12.621 1.00 91.75 172 GLY A N 1
ATOM 1309 C CA . GLY A 1 172 ? 1.043 8.240 13.934 1.00 91.75 172 GLY A CA 1
ATOM 1310 C C . GLY A 1 172 ? 0.067 8.520 15.072 1.00 91.75 172 GLY A C 1
ATOM 1311 O O . GLY A 1 172 ? -0.116 7.670 15.941 1.00 91.75 172 GLY A O 1
ATOM 1312 N N . GLN A 1 173 ? -0.623 9.663 15.041 1.00 93.06 173 GLN A N 1
ATOM 1313 C CA . GLN A 1 173 ? -1.613 10.011 16.062 1.00 93.06 173 GLN A CA 1
ATOM 1314 C C . GLN A 1 173 ? -2.853 9.114 15.961 1.00 93.06 173 GLN A C 1
ATOM 1316 O O . GLN A 1 173 ? -3.321 8.612 16.982 1.00 93.06 173 GLN A O 1
ATOM 1321 N N . TYR A 1 174 ? -3.333 8.842 14.741 1.00 95.88 174 TYR A N 1
ATOM 1322 C CA . TYR A 1 174 ? -4.434 7.896 14.515 1.00 95.88 174 TYR A CA 1
ATOM 1323 C C . TYR A 1 174 ? -4.064 6.480 14.968 1.00 95.88 174 TYR A C 1
ATOM 1325 O O . TYR A 1 174 ? -4.828 5.851 15.696 1.00 95.88 174 TYR A O 1
ATOM 1333 N N . LEU A 1 175 ? -2.879 5.985 14.582 1.00 95.44 175 LEU A N 1
ATOM 1334 C CA . LEU A 1 175 ? -2.424 4.641 14.958 1.00 95.44 175 LEU A CA 1
ATOM 1335 C C . LEU A 1 175 ? -2.286 4.492 16.478 1.00 95.44 175 LEU A C 1
ATOM 1337 O O . LEU A 1 175 ? -2.706 3.478 17.035 1.00 95.44 175 LEU A O 1
ATOM 1341 N N . LEU A 1 176 ? -1.752 5.508 17.160 1.00 94.56 176 LEU A N 1
ATOM 1342 C CA . LEU A 1 176 ? -1.619 5.498 18.615 1.00 94.56 176 LEU A CA 1
ATOM 1343 C C . LEU A 1 176 ? -2.981 5.527 19.318 1.00 94.56 176 LEU A C 1
ATOM 1345 O O . LEU A 1 176 ? -3.181 4.807 20.296 1.00 94.56 176 LEU A O 1
ATOM 1349 N N . ASN A 1 177 ? -3.923 6.334 18.827 1.00 96.75 177 ASN A N 1
ATOM 1350 C CA . ASN A 1 177 ? -5.269 6.386 19.391 1.00 96.75 177 ASN A CA 1
ATOM 1351 C C . ASN A 1 177 ? -6.015 5.063 19.191 1.00 96.75 177 ASN A C 1
ATOM 1353 O O . ASN A 1 177 ? -6.606 4.541 20.138 1.00 96.75 177 ASN A O 1
ATOM 1357 N N . PHE A 1 178 ? -5.901 4.478 17.998 1.00 97.38 178 PHE A N 1
ATOM 1358 C CA . PHE A 1 178 ? -6.473 3.177 17.681 1.00 97.38 178 PHE A CA 1
ATOM 1359 C C . PHE A 1 178 ? -5.908 2.074 18.577 1.00 97.38 178 PHE A C 1
ATOM 1361 O O . PHE A 1 178 ? -6.673 1.326 19.177 1.00 97.38 178 PHE A O 1
ATOM 1368 N N . ALA A 1 179 ? -4.585 2.020 18.752 1.00 96.31 179 ALA A N 1
ATOM 1369 C CA . ALA A 1 179 ? -3.947 1.037 19.624 1.00 96.31 179 ALA A CA 1
ATOM 1370 C C . ALA A 1 179 ? -4.380 1.173 21.097 1.00 96.31 179 ALA A C 1
ATOM 1372 O O . ALA A 1 179 ? -4.486 0.172 21.800 1.00 96.31 179 ALA A O 1
ATOM 1373 N N . ARG A 1 180 ? -4.637 2.400 21.571 1.00 96.50 180 ARG A N 1
ATOM 1374 C CA . ARG A 1 180 ? -5.044 2.668 22.962 1.00 96.50 180 ARG A CA 1
ATOM 1375 C C . ARG A 1 180 ? -6.526 2.426 23.231 1.00 96.50 180 ARG A C 1
ATOM 1377 O O . ARG A 1 180 ? -6.877 2.057 24.345 1.00 96.50 180 ARG A O 1
ATOM 1384 N N . THR A 1 181 ? -7.388 2.704 22.256 1.00 95.69 181 THR A N 1
ATOM 1385 C CA . THR A 1 181 ? -8.837 2.850 22.496 1.00 95.69 181 THR A CA 1
ATOM 1386 C C . THR A 1 181 ? -9.714 2.005 21.577 1.00 95.69 181 THR A C 1
ATOM 1388 O O . THR A 1 181 ? -10.917 1.909 21.801 1.00 95.69 181 THR A O 1
ATOM 1391 N N . GLY A 1 182 ? -9.151 1.440 20.507 1.00 92.19 182 GLY A N 1
ATOM 1392 C CA . GLY A 1 182 ? -9.908 0.850 19.402 1.00 92.19 182 GLY A CA 1
ATOM 1393 C C . GLY A 1 182 ? -10.607 1.874 18.496 1.00 92.19 182 GLY A C 1
ATOM 1394 O O . GLY A 1 182 ? -11.200 1.483 17.492 1.00 92.19 182 GLY A O 1
ATOM 1395 N N . GLN A 1 183 ? -10.539 3.176 18.801 1.00 93.75 183 GLN A N 1
ATOM 1396 C CA . GLN A 1 183 ? -11.115 4.244 17.983 1.00 93.75 183 GLN A CA 1
ATOM 1397 C C . GLN A 1 183 ? -10.045 4.858 17.083 1.00 93.75 183 GLN A C 1
ATOM 1399 O O . GLN A 1 183 ? -8.980 5.253 17.551 1.00 93.75 183 GLN A O 1
ATOM 1404 N N . ILE A 1 184 ? -10.326 4.985 15.783 1.00 96.12 184 ILE A N 1
ATOM 1405 C CA . ILE A 1 184 ? -9.349 5.581 14.865 1.00 96.12 184 ILE A CA 1
ATOM 1406 C C . ILE A 1 184 ? -9.236 7.098 15.065 1.00 96.12 184 ILE A C 1
ATOM 1408 O O . ILE A 1 184 ? -8.135 7.634 15.064 1.00 96.12 184 ILE A O 1
ATOM 1412 N N . ASN A 1 185 ? -10.360 7.793 15.261 1.00 96.69 185 ASN A N 1
ATOM 1413 C CA . ASN A 1 185 ? -10.434 9.249 15.144 1.00 96.69 185 ASN A CA 1
ATOM 1414 C C . ASN A 1 185 ? -9.860 9.979 16.355 1.00 96.69 185 ASN A C 1
ATOM 1416 O O . ASN A 1 185 ? -10.146 9.628 17.497 1.00 96.69 185 ASN A O 1
ATOM 1420 N N . VAL A 1 186 ? -9.111 11.046 16.080 1.00 95.19 186 VAL A N 1
ATOM 1421 C CA . VAL A 1 186 ? -8.461 11.894 17.083 1.00 95.19 186 VAL A CA 1
ATOM 1422 C C . VAL A 1 186 ? -9.104 13.275 17.061 1.00 95.19 186 VAL A C 1
ATOM 1424 O O . VAL A 1 186 ? -9.303 13.855 15.994 1.00 95.19 186 VAL A O 1
ATOM 1427 N N . ALA A 1 187 ? -9.411 13.822 18.237 1.00 93.75 187 ALA A N 1
ATOM 1428 C CA . ALA A 1 187 ? -9.920 15.185 18.348 1.00 93.75 187 ALA A CA 1
ATOM 1429 C C . ALA A 1 187 ? -8.934 16.190 17.725 1.00 93.75 187 ALA A C 1
ATOM 1431 O O . ALA A 1 187 ? -7.735 16.139 17.987 1.00 93.75 187 ALA A O 1
ATOM 1432 N N . GLY A 1 188 ? -9.443 17.105 16.897 1.00 92.81 188 GLY A N 1
ATOM 1433 C CA . GLY A 1 188 ? -8.626 18.107 16.203 1.00 92.81 188 GLY A CA 1
ATOM 1434 C C . GLY A 1 188 ? -7.978 17.629 14.898 1.00 92.81 188 GLY A C 1
ATOM 1435 O O . GLY A 1 188 ? -7.382 18.448 14.202 1.00 92.81 188 GLY A O 1
ATOM 1436 N N . LEU A 1 189 ? -8.126 16.352 14.527 1.00 93.56 189 LEU A N 1
ATOM 1437 C CA . LEU A 1 189 ? -7.738 15.845 13.210 1.00 93.56 189 LEU A CA 1
ATOM 1438 C C . LEU A 1 189 ? -8.972 15.553 12.333 1.00 93.56 189 LEU A C 1
ATOM 1440 O O . LEU A 1 189 ? -10.071 15.348 12.856 1.00 93.56 189 LEU A O 1
ATOM 1444 N N . PRO A 1 190 ? -8.819 15.536 10.995 1.00 94.88 190 PRO A N 1
ATOM 1445 C CA . PRO A 1 190 ? -9.891 15.150 10.080 1.00 94.88 190 PRO A CA 1
ATOM 1446 C C . PRO A 1 190 ? -10.504 13.781 10.402 1.00 94.88 190 PRO A C 1
ATOM 1448 O O . PRO A 1 190 ? -9.826 12.842 10.796 1.00 94.88 190 PRO A O 1
ATOM 1451 N N . ASN A 1 191 ? -11.807 13.626 10.192 1.00 94.88 191 ASN A N 1
ATOM 1452 C CA . ASN A 1 191 ? -12.453 12.338 10.430 1.00 94.88 191 ASN A CA 1
ATOM 1453 C C . ASN A 1 191 ? -12.013 11.300 9.383 1.00 94.88 191 ASN A C 1
ATOM 1455 O O . ASN A 1 191 ? -12.270 11.497 8.194 1.00 94.88 191 ASN A O 1
ATOM 1459 N N . TRP A 1 192 ? -11.433 10.183 9.828 1.00 96.00 192 TRP A N 1
ATOM 1460 C CA . TRP A 1 192 ? -11.111 9.013 9.016 1.00 96.00 192 TRP A CA 1
ATOM 1461 C C . TRP A 1 192 ? -12.314 8.068 8.949 1.00 96.00 192 TRP A C 1
ATOM 1463 O O . TRP A 1 192 ? -12.612 7.366 9.921 1.00 96.00 192 TRP A O 1
ATOM 1473 N N . PRO A 1 193 ? -13.034 8.028 7.813 1.00 92.88 193 PRO A N 1
ATOM 1474 C CA . PRO A 1 193 ? -14.187 7.155 7.678 1.00 92.88 193 PRO A CA 1
ATOM 1475 C C . PRO A 1 193 ? -13.764 5.685 7.700 1.00 92.88 193 PRO A C 1
ATOM 1477 O O . PRO A 1 193 ? -12.720 5.311 7.159 1.00 92.88 193 PRO A O 1
ATOM 1480 N N . MET A 1 194 ? -14.610 4.848 8.297 1.00 94.62 194 MET A N 1
ATOM 1481 C CA . MET A 1 194 ? -14.529 3.404 8.102 1.00 94.62 194 MET A CA 1
ATOM 1482 C C . MET A 1 194 ? -14.674 3.091 6.609 1.00 94.62 194 MET A C 1
ATOM 1484 O O . MET A 1 194 ? -15.445 3.740 5.905 1.00 94.62 194 MET A O 1
ATOM 1488 N N . HIS A 1 195 ? -13.922 2.110 6.126 1.00 94.25 195 HIS A N 1
ATOM 1489 C CA . HIS A 1 195 ? -13.958 1.710 4.731 1.00 94.25 195 HIS A CA 1
ATOM 1490 C C . HIS A 1 195 ? -15.346 1.173 4.349 1.00 94.25 195 HIS A C 1
ATOM 1492 O O . HIS A 1 195 ? -15.850 0.232 4.957 1.00 94.25 195 HIS A O 1
ATOM 1498 N N . ASP A 1 196 ? -15.935 1.732 3.296 1.00 90.75 196 ASP A N 1
ATOM 1499 C CA . ASP A 1 196 ? -17.140 1.212 2.649 1.00 90.75 196 ASP A CA 1
ATOM 1500 C C . ASP A 1 196 ? -16.777 0.807 1.219 1.00 90.75 196 ASP A C 1
ATOM 1502 O O . ASP A 1 196 ? -16.291 1.621 0.435 1.00 90.75 196 ASP A O 1
ATOM 1506 N N . ALA A 1 197 ? -17.021 -0.456 0.867 1.00 86.12 197 ALA A N 1
ATOM 1507 C CA . ALA A 1 197 ? -16.685 -1.003 -0.444 1.00 86.12 197 ALA A CA 1
ATOM 1508 C C . ALA A 1 197 ? -17.393 -0.280 -1.608 1.00 86.12 197 ALA A C 1
ATOM 1510 O O . ALA A 1 197 ? -16.899 -0.320 -2.737 1.00 86.12 197 ALA A O 1
ATOM 1511 N N . ARG A 1 198 ? -18.536 0.372 -1.348 1.00 87.75 198 ARG A N 1
ATOM 1512 C CA . ARG A 1 198 ? -19.316 1.116 -2.350 1.00 87.75 198 ARG A CA 1
ATOM 1513 C C . ARG A 1 198 ? -18.698 2.468 -2.677 1.00 87.75 198 ARG A C 1
ATOM 1515 O O . ARG A 1 198 ? -18.773 2.911 -3.816 1.00 87.75 198 ARG A O 1
ATOM 1522 N N . THR A 1 199 ? -18.123 3.132 -1.679 1.00 88.75 199 THR A N 1
ATOM 1523 C CA . THR A 1 199 ? -17.540 4.478 -1.817 1.00 88.75 199 THR A CA 1
ATOM 1524 C C . THR A 1 199 ? -16.011 4.454 -1.846 1.00 88.75 199 THR A C 1
ATOM 1526 O O . THR A 1 199 ? -15.389 5.471 -2.151 1.00 88.75 199 THR A O 1
ATOM 1529 N N . ASP A 1 200 ? -15.415 3.294 -1.559 1.00 89.12 200 ASP A N 1
ATOM 1530 C CA . ASP A 1 200 ? -13.985 2.986 -1.590 1.00 89.12 200 ASP A CA 1
ATOM 1531 C C . ASP A 1 200 ? -13.134 3.998 -0.808 1.00 89.12 200 ASP A C 1
ATOM 1533 O O . ASP A 1 200 ? -12.062 4.430 -1.237 1.00 89.12 200 ASP A O 1
ATOM 1537 N N . GLN A 1 201 ? -13.667 4.395 0.348 1.00 91.44 201 GLN A N 1
ATOM 1538 C CA . GLN A 1 201 ? -13.125 5.455 1.185 1.00 91.44 201 GLN A CA 1
ATOM 1539 C C . GLN A 1 201 ? -11.745 5.116 1.757 1.00 91.44 201 GLN A C 1
ATOM 1541 O O . GLN A 1 201 ? -11.491 3.987 2.194 1.00 91.44 201 GLN A O 1
ATOM 1546 N N . SER A 1 202 ? -10.877 6.129 1.796 1.00 93.19 202 SER A N 1
ATOM 1547 C CA . SER A 1 202 ? -9.554 6.078 2.425 1.00 93.19 202 SER A CA 1
ATOM 1548 C C . SER A 1 202 ? -9.148 7.434 3.001 1.00 93.19 202 SER A C 1
ATOM 1550 O O . SER A 1 202 ? -9.559 8.471 2.478 1.00 93.19 202 SER A O 1
ATOM 1552 N N . MET A 1 203 ? -8.280 7.438 4.011 1.00 95.44 203 MET A N 1
ATOM 1553 C CA . MET A 1 203 ? -7.550 8.638 4.425 1.00 95.44 203 MET A CA 1
ATOM 1554 C C . MET A 1 203 ? -6.293 8.793 3.573 1.00 95.44 203 MET A C 1
ATOM 1556 O O . MET A 1 203 ? -5.447 7.899 3.534 1.00 95.44 203 MET A O 1
ATOM 1560 N N . VAL A 1 204 ? -6.164 9.925 2.892 1.00 94.50 204 VAL A N 1
ATOM 1561 C CA . VAL A 1 204 ? -4.962 10.281 2.141 1.00 94.50 204 VAL A CA 1
ATO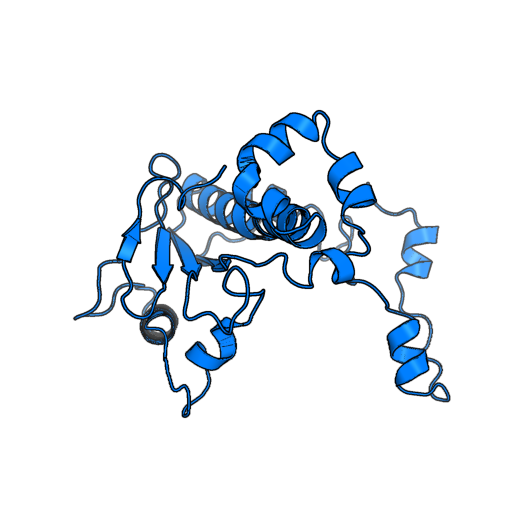M 1562 C C . VAL A 1 204 ? -4.028 11.051 3.061 1.00 94.50 204 VAL A C 1
ATOM 1564 O O . VAL A 1 204 ? -4.429 12.042 3.670 1.00 94.50 204 VAL A O 1
ATOM 1567 N N . PHE A 1 205 ? -2.787 10.590 3.160 1.00 93.19 205 PHE A N 1
ATOM 1568 C CA . PHE A 1 205 ? -1.727 11.231 3.922 1.00 93.19 205 PHE A CA 1
ATOM 1569 C C . PHE A 1 205 ? -0.724 11.889 2.974 1.00 93.19 205 PHE A C 1
ATOM 1571 O O . PHE A 1 205 ? 0.148 11.246 2.391 1.00 93.19 205 PHE A O 1
ATOM 1578 N N . ASP A 1 206 ? -0.875 13.199 2.865 1.00 82.88 206 ASP A N 1
ATOM 1579 C CA . ASP A 1 206 ? 0.182 14.186 2.635 1.00 82.88 206 ASP A CA 1
ATOM 1580 C C . ASP A 1 206 ? 0.323 14.967 3.974 1.00 82.88 206 ASP A C 1
ATOM 1582 O O . ASP A 1 206 ? -0.447 14.659 4.894 1.00 82.88 206 ASP A O 1
ATOM 1586 N N . PRO A 1 207 ? 1.233 15.943 4.197 1.00 77.12 207 PRO A N 1
ATOM 1587 C CA . PRO A 1 207 ? 1.335 16.625 5.496 1.00 77.12 207 PRO A CA 1
ATOM 1588 C C . PRO A 1 207 ? 0.003 17.122 6.086 1.00 77.12 207 PRO A C 1
ATOM 1590 O O . PRO A 1 207 ? -0.134 17.178 7.307 1.00 77.12 207 PRO A O 1
ATOM 1593 N N . VAL A 1 208 ? -0.993 17.415 5.241 1.00 84.25 208 VAL A N 1
ATOM 1594 C CA . VAL A 1 208 ? -2.384 17.620 5.657 1.00 84.25 208 VAL A CA 1
ATOM 1595 C C . VAL A 1 208 ? -3.228 16.395 5.264 1.00 84.25 208 VAL A C 1
ATOM 1597 O O . VAL A 1 208 ? -3.437 16.168 4.071 1.00 84.25 208 VAL A O 1
ATOM 1600 N N . PRO A 1 209 ? -3.732 15.604 6.231 1.00 88.94 209 PRO A N 1
ATOM 1601 C CA . PRO A 1 209 ? -4.531 14.422 5.944 1.00 88.94 209 PRO A CA 1
ATOM 1602 C C . PRO A 1 209 ? -5.918 14.816 5.439 1.00 88.94 209 PRO A C 1
ATOM 1604 O O . PRO A 1 209 ? -6.518 15.775 5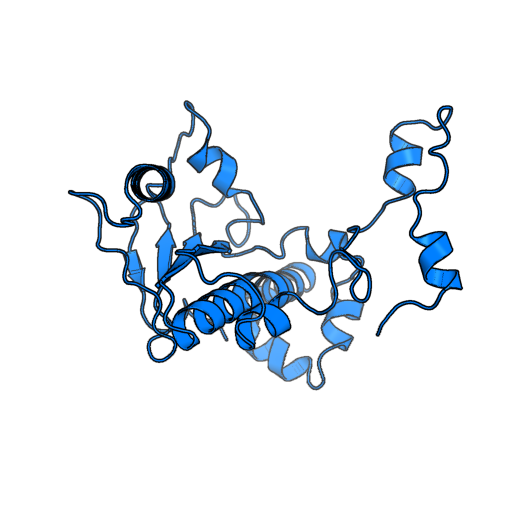.926 1.00 88.94 209 PRO A O 1
ATOM 1607 N N . GLN A 1 210 ? -6.442 14.073 4.469 1.00 91.25 210 GLN A N 1
ATOM 1608 C CA . GLN A 1 210 ? -7.760 14.332 3.895 1.00 91.25 210 GLN A CA 1
ATOM 1609 C C . GLN A 1 210 ? -8.482 13.030 3.571 1.00 91.25 210 GLN A C 1
ATOM 1611 O O . GLN A 1 210 ? -7.915 12.105 2.990 1.00 91.25 210 GLN A O 1
ATOM 1616 N N . SER A 1 211 ? -9.767 12.976 3.900 1.00 87.94 211 SER A N 1
ATOM 1617 C CA . SER A 1 211 ? -10.615 11.857 3.505 1.00 87.94 211 SER A CA 1
ATOM 1618 C C . SER A 1 211 ? -10.917 11.918 2.014 1.00 87.94 211 SER A C 1
ATOM 1620 O O . SER A 1 211 ? -11.216 12.978 1.467 1.00 87.94 211 SER A O 1
ATOM 1622 N N . SER A 1 212 ? -10.848 10.765 1.358 1.00 85.44 212 SER A N 1
ATOM 1623 C CA . SER A 1 212 ? -11.084 10.612 -0.075 1.00 85.44 212 SER A CA 1
ATOM 1624 C C . SER A 1 212 ? -12.177 9.577 -0.338 1.00 85.44 212 SER A C 1
ATOM 1626 O O . SER A 1 212 ? -12.305 8.594 0.396 1.00 85.44 212 SER A O 1
ATOM 1628 N N . THR A 1 213 ? -12.962 9.815 -1.389 1.00 79.62 213 THR A N 1
ATOM 1629 C CA . THR A 1 213 ? -13.993 8.912 -1.919 1.00 79.62 213 THR A CA 1
ATOM 1630 C C . THR A 1 213 ? -13.659 8.556 -3.358 1.00 79.62 213 THR A C 1
ATOM 1632 O O . THR A 1 213 ? -13.282 9.445 -4.124 1.00 79.62 213 THR A O 1
ATOM 1635 N N . GLY A 1 214 ? -13.866 7.296 -3.740 1.00 66.06 214 GLY A N 1
ATOM 1636 C CA . GLY A 1 214 ? -13.366 6.762 -5.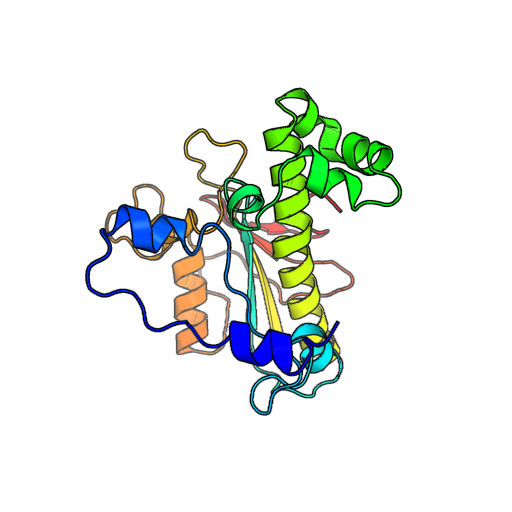001 1.00 66.06 214 GLY A CA 1
ATOM 1637 C C . GLY A 1 214 ? -11.859 6.593 -4.888 1.00 66.06 214 GLY A C 1
ATOM 1638 O O . GLY A 1 214 ? -11.139 7.585 -4.780 1.00 66.06 214 GLY A O 1
ATOM 1639 N N . GLY A 1 215 ? -11.398 5.340 -4.839 1.00 57.59 215 GLY A N 1
ATOM 1640 C CA . GLY A 1 215 ? -10.008 5.000 -4.574 1.00 57.59 215 GLY A CA 1
ATOM 1641 C C . GLY A 1 215 ? -9.057 5.952 -5.276 1.00 57.59 215 GLY A C 1
ATOM 1642 O O . GLY A 1 215 ? -9.150 6.095 -6.491 1.00 57.59 215 GLY A O 1
ATOM 1643 N N . ALA A 1 216 ? -8.246 6.664 -4.482 1.00 50.78 216 ALA A N 1
ATOM 1644 C CA . ALA A 1 216 ? -7.386 7.763 -4.909 1.00 50.78 216 ALA A CA 1
ATOM 1645 C C . ALA A 1 216 ? -6.859 7.551 -6.336 1.00 50.78 216 ALA A C 1
ATOM 1647 O O . ALA A 1 216 ? -5.916 6.799 -6.536 1.00 50.78 216 ALA A O 1
ATOM 1648 N N . LYS A 1 217 ? -7.559 8.162 -7.303 1.00 45.06 217 LYS A N 1
ATOM 1649 C CA . LYS A 1 217 ? -7.375 8.080 -8.759 1.00 45.06 217 LYS A CA 1
ATOM 1650 C C . LYS A 1 217 ? -6.304 7.081 -9.225 1.00 45.06 217 LYS A C 1
ATOM 1652 O O . LYS A 1 217 ? -5.181 7.515 -9.492 1.00 45.06 217 LYS A O 1
ATOM 1657 N N . ARG A 1 218 ? -6.687 5.811 -9.388 1.00 54.91 218 ARG A N 1
ATOM 1658 C CA . ARG A 1 218 ? -6.345 4.910 -10.512 1.00 54.91 218 ARG A CA 1
ATOM 1659 C C . ARG A 1 218 ? -6.771 3.459 -10.177 1.00 54.91 218 ARG A C 1
ATOM 1661 O O . ARG A 1 218 ? -6.757 3.112 -8.998 1.00 54.91 218 ARG A O 1
ATOM 1668 N N . PRO A 1 219 ? -7.278 2.706 -11.174 1.00 38.66 219 PRO A N 1
ATOM 1669 C CA . PRO A 1 219 ? -7.922 1.394 -11.011 1.00 38.66 219 PRO A CA 1
ATOM 1670 C C . PRO A 1 219 ? -7.004 0.290 -10.474 1.00 38.66 219 PRO A C 1
ATOM 1672 O O . PRO A 1 219 ? -5.780 0.372 -10.702 1.00 38.66 219 PRO A O 1
#

Nearest PDB structures (foldseek):
  6ep4-assembly1_A  TM=7.427E-01  e=3.944E-08  Homo sapiens
  8wdm-assembly1_C  TM=8.007E-01  e=1.646E-06  Thermaerobacter marianensis DSM 12885
  3k9b-assembly2_A  TM=7.215E-01  e=1.454E-06  Homo sapiens
  3k9b-assembly4_C  TM=7.085E-01  e=6.883E-06  Homo sapiens
  3bl8-assembly1_C  TM=6.146E-01  e=1.282E-05  Mus musculus

Radius of gyration: 19.45 Å; Cα contacts (8 Å, |Δi|>4): 328; chains: 1; bounding box: 51×50×47 Å

Foldseek 3Di:
DADDPVVVVVLPPDPQPPPDDPVRSCVVQQADDDDGECDPVHPDDPLVCLLVVVDDQEEEEAEAEQQALVVNCVNHVDDLVRQLVPDPDSPVLCVLQVVQVVVHSSSSSSNVCRCVPGVVVRLSNLCSSVVVVHWYAYEYEFDDDDPDPGQYNPNLVCLQPPPPNPQHKCCNVQVVCCVVPVHRDDPPADDGDTADNVQRWHWYIDSHIDIDTDRPDDD

Solvent-accessible surface area (backbone atoms only — not comparable to 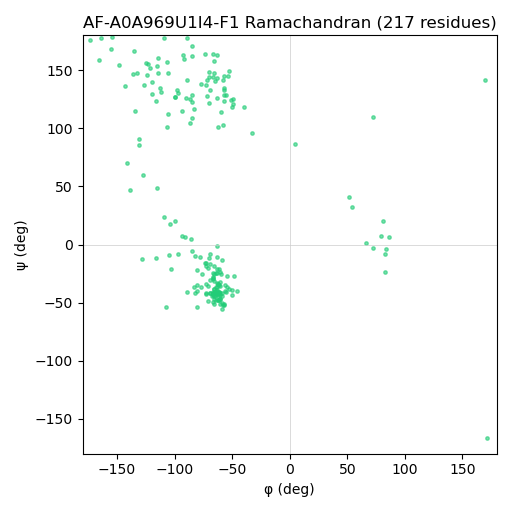full-atom values): 12450 Å² total; per-residue (Å²): 131,76,72,51,75,70,54,53,59,68,68,44,80,67,82,75,65,88,84,55,51,72,68,56,58,50,62,76,53,71,42,71,86,73,90,68,53,68,42,96,91,33,62,54,60,68,65,58,34,40,61,67,65,70,48,90,77,58,79,45,79,37,55,36,41,60,18,29,6,57,68,46,39,49,35,66,69,38,51,47,66,68,50,44,68,71,44,98,55,46,64,63,53,45,62,78,38,39,78,38,41,72,75,30,63,59,53,23,40,16,44,55,42,14,40,61,64,38,42,48,45,29,50,52,49,38,39,24,36,34,76,71,78,31,49,19,34,36,38,36,33,54,37,78,54,86,88,52,100,26,18,35,58,74,60,61,49,50,28,54,71,43,95,79,37,92,66,51,42,68,63,42,58,30,54,53,39,25,76,76,68,75,44,55,68,50,91,97,54,73,74,63,62,66,43,39,80,90,47,37,30,26,32,34,32,33,79,70,62,42,68,44,67,50,55,82,89,68,134

pLDDT: mean 87.71, std 12.43, range [38.66, 98.44]

Mean predicted aligned error: 7.04 Å

Sequence (219 aa):
MNPTPEMRQLMRYPNLEMDATLAELVAQTPHFHLPVIGGADLRDQPQTLMAQSRIPIVPSIFGFTSFDGGGTLAGAGYTPQTFMARFADPAAIRAQYATDFAVSELQGAERVFGDRRYGLSARAAARAITANGGSAWLFYVTGPTNGDAGVRHGAYYRQLFSEHATRPLPLGQYLLNFARTGQINVAGLPNWPMHDARTDQSMVFDPVPQSSTGGAKRP